Protein 3QSJ (pdb70)

Structure (mmCIF, N/CA/C/O backbone):
data_3QSJ
#
_entry.id   3QSJ
#
_cell.length_a   74.844
_cell.length_b   82.152
_cell.length_c   36.614
_cell.angle_alpha   90.00
_cell.angle_beta   90.00
_cell.angle_gamma   90.00
#
_symmetry.space_group_name_H-M   'P 21 21 2'
#
loop_
_entity.id
_entity.type
_entity.pdbx_description
1 polymer 'NUDIX hydrolase'
2 non-polymer 'CALCIUM ION'
3 non-polymer GLYCEROL
4 water water
#
loop_
_atom_site.group_PDB
_atom_site.id
_atom_site.type_symbol
_atom_site.label_atom_id
_atom_site.label_alt_id
_atom_site.label_comp_id
_atom_site.label_asym_id
_atom_site.label_entity_id
_atom_site.label_seq_id
_atom_site.pdbx_PDB_ins_code
_atom_site.Cartn_x
_atom_site.Cartn_y
_atom_site.Cartn_z
_atom_site.occupancy
_atom_site.B_iso_or_equiv
_atom_site.auth_seq_id
_atom_site.auth_comp_id
_atom_site.auth_asym_id
_atom_site.auth_atom_id
_atom_site.pdbx_PDB_model_num
ATOM 1 N N . ALA A 1 3 ? 42.513 14.797 0.926 1.00 53.08 0 ALA A N 1
ATOM 2 C CA . ALA A 1 3 ? 42.453 13.672 -0.003 1.00 52.42 0 ALA A CA 1
ATOM 3 C C . ALA A 1 3 ? 43.810 12.988 -0.191 1.00 51.57 0 ALA A C 1
ATOM 4 O O . ALA A 1 3 ? 43.815 11.759 -0.280 1.00 51.37 0 ALA A O 1
ATOM 14 N N . THR A 1 5 ? 46.708 12.972 1.923 1.00 34.00 2 THR A N 1
ATOM 15 C CA . THR A 1 5 ? 47.204 13.278 3.253 1.00 30.94 2 THR A CA 1
ATOM 16 C C . THR A 1 5 ? 48.759 13.126 3.412 1.00 32.04 2 THR A C 1
ATOM 17 O O . THR A 1 5 ? 49.296 12.069 3.132 1.00 30.19 2 THR A O 1
ATOM 21 N N . ASP A 1 6 ? 49.425 14.158 3.939 1.00 29.00 3 ASP A N 1
ATOM 22 C CA . ASP A 1 6 ? 50.863 14.104 4.287 1.00 30.10 3 ASP A CA 1
ATOM 23 C C . ASP A 1 6 ? 51.057 12.991 5.324 1.00 27.99 3 ASP A C 1
ATOM 24 O O . ASP A 1 6 ? 50.235 12.877 6.236 1.00 28.89 3 ASP A O 1
ATOM 29 N N . ILE A 1 7 ? 52.130 12.189 5.224 1.00 21.02 4 ILE A N 1
ATOM 30 C CA . ILE A 1 7 ? 52.445 11.200 6.271 1.00 19.60 4 ILE A CA 1
ATOM 31 C C . ILE A 1 7 ? 53.666 11.802 6.959 1.00 24.39 4 ILE A C 1
ATOM 32 O O . ILE A 1 7 ? 54.787 11.785 6.403 1.00 24.67 4 ILE A O 1
ATOM 37 N N . ARG A 1 8 ? 53.425 12.437 8.092 1.00 16.64 5 ARG A N 1
ATOM 38 C CA . ARG A 1 8 ? 54.464 13.247 8.724 1.00 18.63 5 ARG A CA 1
ATOM 39 C C . ARG A 1 8 ? 55.461 12.427 9.540 1.00 20.43 5 ARG A C 1
ATOM 40 O O . ARG A 1 8 ? 55.054 11.722 10.449 1.00 19.06 5 ARG A O 1
ATOM 48 N N . LYS A 1 9 ? 56.764 12.481 9.192 1.00 18.24 6 LYS A N 1
ATOM 49 C CA . LYS A 1 9 ? 57.783 11.801 10.009 1.00 16.68 6 LYS A CA 1
ATOM 50 C C . LYS A 1 9 ? 57.827 12.423 11.430 1.00 19.48 6 LYS A C 1
ATOM 51 O O . LYS A 1 9 ? 57.847 13.665 11.586 1.00 19.01 6 LYS A O 1
ATOM 57 N N . ALA A 1 10 ? 57.832 11.564 12.451 1.00 16.38 7 ALA A N 1
ATOM 58 C CA . ALA A 1 10 ? 57.848 11.976 13.863 1.00 16.04 7 ALA A CA 1
ATOM 59 C C . ALA A 1 10 ? 58.585 10.952 14.686 1.00 18.30 7 ALA A C 1
ATOM 60 O O . ALA A 1 10 ? 58.919 9.851 14.191 1.00 15.91 7 ALA A O 1
ATOM 62 N N . ALA A 1 11 ? 58.820 11.306 15.960 1.00 16.74 8 ALA A N 1
ATOM 63 C CA . ALA A 1 11 ? 59.459 10.363 16.889 1.00 14.97 8 ALA A CA 1
ATOM 64 C C . ALA A 1 11 ? 59.025 10.667 18.257 1.00 15.26 8 ALA A C 1
ATOM 65 O O . ALA A 1 11 ? 58.648 11.811 18.599 1.00 17.30 8 ALA A O 1
ATOM 67 N N . THR A 1 12 ? 59.046 9.621 19.063 1.00 13.95 9 THR A N 1
ATOM 68 C CA . THR A 1 12 ? 58.582 9.656 20.437 1.00 13.68 9 THR A CA 1
ATOM 69 C C . THR A 1 12 ? 59.599 8.982 21.341 1.00 16.64 9 THR A C 1
ATOM 70 O O . THR A 1 12 ? 60.137 7.933 20.983 1.00 16.32 9 THR A O 1
ATOM 74 N N . LEU A 1 13 ? 59.742 9.518 22.562 1.00 14.70 10 LEU A N 1
ATOM 75 C CA . LEU A 1 13 ? 60.690 8.970 23.538 1.00 13.31 10 LEU A CA 1
ATOM 76 C C . LEU A 1 13 ? 59.945 8.422 24.719 1.00 16.11 10 LEU A C 1
ATOM 77 O O . LEU A 1 13 ? 59.161 9.119 25.376 1.00 15.56 10 LEU A O 1
ATOM 82 N N . VAL A 1 14 ? 60.256 7.152 25.053 1.00 12.94 11 VAL A N 1
ATOM 83 C CA . VAL A 1 14 ? 59.618 6.444 26.152 1.00 12.97 11 VAL A CA 1
ATOM 84 C C . VAL A 1 14 ? 60.709 6.405 27.206 1.00 16.30 11 VAL A C 1
ATOM 85 O O . VAL A 1 14 ? 61.681 5.627 27.071 1.00 15.31 11 VAL A O 1
ATOM 89 N N . VAL A 1 15 ? 60.568 7.254 28.225 1.00 15.37 12 VAL A N 1
ATOM 90 C CA . VAL A 1 15 ? 61.599 7.376 29.283 1.00 15.81 12 VAL A CA 1
ATOM 91 C C . VAL A 1 15 ? 61.100 6.588 30.477 1.00 17.60 12 VAL A C 1
ATOM 92 O O . VAL A 1 15 ? 60.041 6.900 31.044 1.00 16.49 12 VAL A O 1
ATOM 96 N N . ILE A 1 16 ? 61.867 5.596 30.884 1.00 15.03 13 ILE A N 1
ATOM 97 C CA . ILE A 1 16 ? 61.458 4.720 31.992 1.00 13.62 13 ILE A CA 1
ATOM 98 C C . ILE A 1 16 ? 62.403 4.621 33.163 1.00 18.43 13 ILE A C 1
ATOM 99 O O . ILE A 1 16 ? 63.557 5.020 33.078 1.00 17.39 13 ILE A O 1
ATOM 104 N N . ARG A 1 17 ? 61.890 4.107 34.285 1.00 15.49 14 ARG A N 1
ATOM 105 C CA . ARG A 1 17 ? 62.767 3.856 35.426 1.00 16.20 14 ARG A CA 1
ATOM 106 C C . ARG A 1 17 ? 62.169 2.650 36.201 1.00 22.01 14 ARG A C 1
ATOM 107 O O . ARG A 1 17 ? 61.005 2.310 36.026 1.00 19.99 14 ARG A O 1
ATOM 115 N N . ASP A 1 18 ? 62.968 2.024 37.042 1.00 19.10 15 ASP A N 1
ATOM 116 C CA . ASP A 1 18 ? 62.450 0.987 37.929 1.00 18.60 15 ASP A CA 1
ATOM 117 C C . ASP A 1 18 ? 61.753 1.726 39.062 1.00 21.91 15 ASP A C 1
ATOM 118 O O . ASP A 1 18 ? 62.366 2.611 39.673 1.00 21.15 15 ASP A O 1
ATOM 123 N N . GLY A 1 19 ? 60.472 1.417 39.288 1.00 19.74 16 GLY A N 1
ATOM 124 C CA . GLY A 1 19 ? 59.639 2.134 40.243 1.00 19.33 16 GLY A CA 1
ATOM 125 C C . GLY A 1 19 ? 59.225 1.342 41.461 1.00 23.24 16 GLY A C 1
ATOM 126 O O . GLY A 1 19 ? 59.792 0.276 41.763 1.00 23.95 16 GLY A O 1
ATOM 127 N N . ALA A 1 20 ? 58.233 1.892 42.170 1.00 19.59 17 ALA A N 1
ATOM 128 C CA . ALA A 1 20 ? 57.653 1.256 43.345 1.00 20.98 17 ALA A CA 1
ATOM 129 C C . ALA A 1 20 ? 57.034 -0.103 42.998 1.00 24.98 17 ALA A C 1
ATOM 130 O O . ALA A 1 20 ? 56.519 -0.290 41.877 1.00 25.39 17 ALA A O 1
ATOM 132 N N . ASN A 1 21 ? 57.103 -1.038 43.938 1.00 25.69 18 ASN A N 1
ATOM 133 C CA . ASN A 1 21 ? 56.508 -2.382 43.800 1.00 29.35 18 ASN A CA 1
ATOM 134 C C . ASN A 1 21 ? 57.131 -3.174 42.662 1.00 36.80 18 ASN A C 1
ATOM 135 O O . ASN A 1 21 ? 56.459 -4.022 42.062 1.00 38.85 18 ASN A O 1
ATOM 140 N N . LYS A 1 22 ? 58.415 -2.864 42.326 1.00 32.55 19 LYS A N 1
ATOM 141 C CA . LYS A 1 22 ? 59.141 -3.531 41.233 1.00 33.72 19 LYS A CA 1
ATOM 142 C C . LYS A 1 22 ? 58.390 -3.441 39.888 1.00 35.35 19 LYS A C 1
ATOM 143 O O . LYS A 1 22 ? 58.405 -4.391 39.102 1.00 36.91 19 LYS A O 1
ATOM 149 N N . ASP A 1 23 ? 57.663 -2.334 39.675 1.00 27.11 20 ASP A N 1
ATOM 150 C CA . ASP A 1 23 ? 56.989 -2.063 38.417 1.00 25.55 20 ASP A CA 1
ATOM 151 C C . ASP A 1 23 ? 57.752 -0.961 37.679 1.00 26.30 20 ASP A C 1
ATOM 152 O O . ASP A 1 23 ? 58.214 -0.032 38.315 1.00 23.45 20 ASP A O 1
ATOM 157 N N . ILE A 1 24 ? 57.778 -1.019 36.334 1.00 20.81 21 ILE A N 1
ATOM 158 C CA . ILE A 1 24 ? 58.395 0.064 35.570 1.00 18.52 21 ILE A CA 1
ATOM 159 C C . ILE A 1 24 ? 57.478 1.286 35.625 1.00 20.43 21 ILE A C 1
ATOM 160 O O . ILE A 1 24 ? 56.260 1.165 35.445 1.00 20.96 21 ILE A O 1
ATOM 165 N N . GLU A 1 25 ? 58.082 2.469 35.765 1.00 19.46 22 GLU A N 1
ATOM 166 C CA . GLU A 1 25 ? 57.387 3.747 35.700 1.00 18.91 22 GLU A CA 1
ATOM 167 C C . GLU A 1 25 ? 57.864 4.441 34.453 1.00 20.78 22 GLU A C 1
ATOM 168 O O . GLU A 1 25 ? 58.984 4.198 34.024 1.00 16.98 22 GLU A O 1
ATOM 174 N N . VAL A 1 26 ? 57.051 5.362 33.912 1.00 17.07 23 VAL A N 1
ATOM 175 C CA . VAL A 1 26 ? 57.334 5.999 32.606 1.00 15.36 23 VAL A CA 1
ATOM 176 C C . VAL A 1 26 ? 56.864 7.447 32.643 1.00 19.25 23 VAL A C 1
ATOM 177 O O . VAL A 1 26 ? 55.903 7.733 33.366 1.00 20.26 23 VAL A O 1
ATOM 181 N N . LEU A 1 27 ? 57.493 8.348 31.853 1.00 16.91 24 LEU A N 1
ATOM 182 C CA . LEU A 1 27 ? 57.086 9.732 31.811 1.00 17.16 24 LEU A CA 1
ATOM 183 C C . LEU A 1 27 ? 55.985 9.860 30.766 1.00 18.94 24 LEU A C 1
ATOM 184 O O . LEU A 1 27 ? 56.158 9.503 29.573 1.00 18.01 24 LEU A O 1
ATOM 189 N N A VAL A 1 28 ? 54.874 10.385 31.190 0.55 16.54 25 VAL A N 1
ATOM 190 N N B VAL A 1 28 ? 54.805 10.308 31.232 0.45 16.11 25 VAL A N 1
ATOM 191 C CA A VAL A 1 28 ? 53.803 10.620 30.232 0.55 15.07 25 VAL A CA 1
ATOM 192 C CA B VAL A 1 28 ? 53.604 10.492 30.392 0.45 14.82 25 VAL A CA 1
ATOM 193 C C A VAL A 1 28 ? 53.410 12.054 30.350 0.55 18.86 25 VAL A C 1
ATOM 194 C C B VAL A 1 28 ? 53.133 11.946 30.475 0.45 19.33 25 VAL A C 1
ATOM 195 O O A VAL A 1 28 ? 53.678 12.700 31.377 0.55 18.22 25 VAL A O 1
ATOM 196 O O B VAL A 1 28 ? 53.024 12.475 31.592 0.45 17.36 25 VAL A O 1
ATOM 203 N N . VAL A 1 29 ? 52.740 12.552 29.315 1.00 17.72 26 VAL A N 1
ATOM 204 C CA . VAL A 1 29 ? 52.213 13.924 29.308 1.00 18.48 26 VAL A CA 1
ATOM 205 C C . VAL A 1 29 ? 50.755 13.908 28.849 1.00 21.12 26 VAL A C 1
ATOM 206 O O . VAL A 1 29 ? 50.329 12.955 28.195 1.00 20.93 26 VAL A O 1
ATOM 210 N N . ARG A 1 30 ? 49.980 14.956 29.182 1.00 17.83 27 ARG A N 1
ATOM 211 C CA . ARG A 1 30 ? 48.620 15.021 28.645 1.00 18.67 27 ARG A CA 1
ATOM 212 C C . ARG A 1 30 ? 48.439 16.334 27.902 1.00 22.90 27 ARG A C 1
ATOM 213 O O . ARG A 1 30 ? 48.754 17.384 28.439 1.00 22.45 27 ARG A O 1
ATOM 221 N N . ARG A 1 31 ? 47.950 16.265 26.671 1.00 21.74 28 ARG A N 1
ATOM 222 C CA . ARG A 1 31 ? 47.610 17.458 25.852 1.00 21.21 28 ARG A CA 1
ATOM 223 C C . ARG A 1 31 ? 46.483 18.238 26.490 1.00 23.77 28 ARG A C 1
ATOM 224 O O . ARG A 1 31 ? 45.478 17.661 26.907 1.00 22.91 28 ARG A O 1
ATOM 232 N N . ALA A 1 32 ? 46.652 19.556 26.609 1.00 20.14 29 ALA A N 1
ATOM 233 C CA . ALA A 1 32 ? 45.623 20.423 27.202 1.00 20.41 29 ALA A CA 1
ATOM 234 C C . ALA A 1 32 ? 44.288 20.349 26.397 1.00 24.84 29 ALA A C 1
ATOM 235 O O . ALA A 1 32 ? 44.299 20.134 25.183 1.00 23.27 29 ALA A O 1
ATOM 237 N N . LYS A 1 33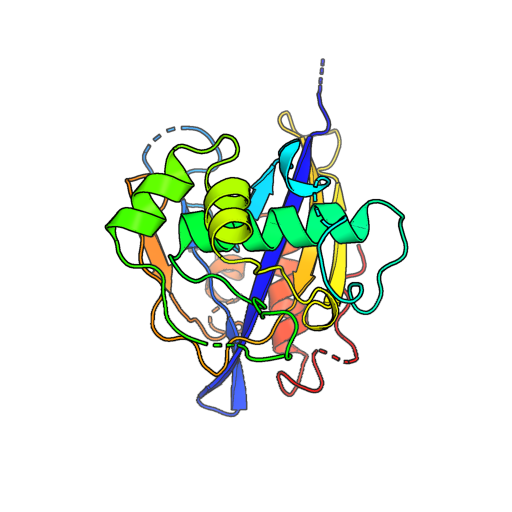 ? 43.157 20.595 27.085 1.00 26.63 30 LYS A N 1
ATOM 238 C CA . LYS A 1 33 ? 41.817 20.584 26.500 1.00 26.45 30 LYS A CA 1
ATOM 239 C C . LYS A 1 33 ? 41.709 21.722 25.462 1.00 31.43 30 LYS A C 1
ATOM 240 O O . LYS A 1 33 ? 40.861 21.671 24.584 1.00 32.29 30 LYS A O 1
ATOM 246 N N . THR A 1 34 ? 42.617 22.714 25.551 1.00 28.36 31 THR A N 1
ATOM 247 C CA . THR A 1 34 ? 42.691 23.865 24.650 1.00 28.33 31 THR A CA 1
ATOM 248 C C . THR A 1 34 ? 43.390 23.608 23.321 1.00 30.22 31 THR A C 1
ATOM 249 O O . THR A 1 34 ? 43.292 24.452 22.429 1.00 32.23 31 THR A O 1
ATOM 269 N N . ARG A 1 36 ? 43.989 22.046 19.624 1.00 21.88 33 ARG A N 1
ATOM 270 C CA . ARG A 1 36 ? 43.048 21.734 18.516 1.00 20.59 33 ARG A CA 1
ATOM 271 C C . ARG A 1 36 ? 43.150 20.276 18.095 1.00 24.12 33 ARG A C 1
ATOM 272 O O . ARG A 1 36 ? 42.153 19.683 17.659 1.00 23.53 33 ARG A O 1
ATOM 280 N N . PHE A 1 37 ? 44.336 19.689 18.233 1.00 22.05 34 PHE A N 1
ATOM 281 C CA . PHE A 1 37 ? 44.546 18.310 17.827 1.00 20.98 34 PHE A CA 1
ATOM 282 C C . PHE A 1 37 ? 44.682 17.382 19.033 1.00 23.23 34 PHE A C 1
ATOM 283 O O . PHE A 1 37 ? 45.549 17.588 19.888 1.00 22.69 34 PHE A O 1
ATOM 291 N N . LEU A 1 38 ? 43.822 16.346 19.080 1.00 21.41 35 LEU A N 1
ATOM 292 C CA . LEU A 1 38 ? 43.853 15.367 20.163 1.00 20.82 35 LEU A CA 1
ATOM 293 C C . LEU A 1 38 ? 43.893 16.002 21.561 1.00 22.53 35 LEU A C 1
ATOM 294 O O . LEU A 1 38 ? 44.691 15.557 22.380 1.00 21.93 35 LEU A O 1
ATOM 299 N N . PRO A 1 39 ? 42.984 16.954 21.884 1.00 20.37 36 PRO A N 1
ATOM 300 C CA . PRO A 1 39 ? 42.959 17.481 23.275 1.00 19.02 36 PRO A CA 1
ATOM 301 C C . PRO A 1 39 ? 42.644 16.363 24.238 1.00 23.14 36 PRO A C 1
ATOM 302 O O . PRO A 1 39 ? 41.832 15.463 23.902 1.00 22.07 36 PRO A O 1
ATOM 306 N N . GLY A 1 40 ? 43.323 16.388 25.389 1.00 21.84 37 GLY A N 1
ATOM 307 C CA . GLY A 1 40 ? 43.105 15.458 26.498 1.00 22.37 37 GLY A CA 1
ATOM 308 C C . GLY A 1 40 ? 43.787 14.121 26.322 1.00 23.77 37 GLY A C 1
ATOM 309 O O . GLY A 1 40 ? 43.696 13.280 27.208 1.00 22.76 37 GLY A O 1
ATOM 310 N N . PHE A 1 41 ? 44.391 13.886 25.184 1.00 19.68 38 PHE A N 1
ATOM 311 C CA . PHE A 1 41 ? 45.074 12.589 24.963 1.00 20.14 38 PHE A CA 1
ATOM 312 C C . PHE A 1 41 ? 46.345 12.469 25.831 1.00 21.82 38 PHE A C 1
ATOM 313 O O . PHE A 1 41 ? 47.074 13.475 26.007 1.00 19.66 38 PHE A O 1
ATOM 321 N N A VAL A 1 42 ? 46.623 11.247 26.357 0.46 20.27 39 VAL A N 1
ATOM 322 N N B VAL A 1 42 ? 46.599 11.275 26.354 0.54 17.06 39 VAL A N 1
ATOM 323 C CA A VAL A 1 42 ? 47.839 10.922 27.132 0.46 21.00 39 VAL A CA 1
ATOM 324 C CA B VAL A 1 42 ? 47.839 11.020 27.077 0.54 16.24 39 VAL A CA 1
ATOM 325 C C A VAL A 1 42 ? 48.854 10.232 26.199 0.46 24.16 39 VAL A C 1
ATOM 326 C C B VAL A 1 42 ? 48.797 10.440 26.040 0.54 21.14 39 VAL A C 1
ATOM 327 O O A VAL A 1 42 ? 48.516 9.285 25.484 0.46 24.62 39 VAL A O 1
ATOM 328 O O B VAL A 1 42 ? 48.360 9.785 25.080 0.54 21.58 39 VAL A O 1
ATOM 335 N N . ALA A 1 43 ? 50.097 10.721 26.198 1.00 20.32 40 ALA A N 1
ATOM 336 C CA . ALA A 1 43 ? 51.119 10.235 25.301 1.00 19.90 40 ALA A CA 1
ATOM 337 C C . ALA A 1 43 ? 52.500 10.355 25.943 1.00 19.05 40 ALA A C 1
ATOM 338 O O . ALA A 1 43 ? 52.669 10.772 27.088 1.00 19.18 40 ALA A O 1
ATOM 340 N N . PHE A 1 44 ? 53.485 9.993 25.164 1.00 17.13 41 PHE A N 1
ATOM 341 C CA . PHE A 1 44 ? 54.847 10.189 25.606 1.00 16.11 41 PHE A CA 1
ATOM 342 C C . PHE A 1 44 ? 55.348 11.449 24.878 1.00 16.04 41 PHE A C 1
ATOM 343 O O . PHE A 1 44 ? 54.800 11.830 23.841 1.00 18.00 41 PHE A O 1
ATOM 351 N N . PRO A 1 45 ? 56.422 12.079 25.363 1.00 14.69 42 PRO A N 1
ATOM 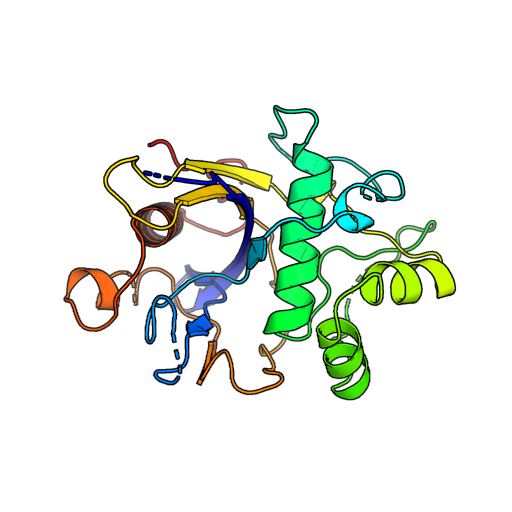352 C CA . PRO A 1 45 ? 56.962 13.253 24.661 1.00 16.54 42 PRO A CA 1
ATOM 353 C C . PRO A 1 45 ? 57.390 12.896 23.252 1.00 17.96 42 PRO A C 1
ATOM 354 O O . PRO A 1 45 ? 57.881 11.782 23.015 1.00 16.86 42 PRO A O 1
ATOM 358 N N . GLY A 1 46 ? 57.163 13.797 22.313 1.00 14.97 43 GLY A N 1
ATOM 359 C CA . GLY A 1 46 ? 57.524 13.501 20.923 1.00 15.62 43 GLY A CA 1
ATOM 360 C C . GLY A 1 46 ? 57.027 14.543 19.961 1.00 20.06 43 GLY A C 1
ATOM 361 O O . GLY A 1 46 ? 56.442 15.553 20.368 1.00 20.32 43 GLY A O 1
ATOM 362 N N . GLY A 1 47 ? 57.252 14.327 18.687 1.00 15.58 44 GLY A N 1
ATOM 363 C CA . GLY A 1 47 ? 56.747 15.288 17.720 1.00 16.18 44 GLY A CA 1
ATOM 364 C C . GLY A 1 47 ? 57.416 15.118 16.385 1.00 17.81 44 GLY A C 1
ATOM 365 O O . GLY A 1 47 ? 58.189 14.181 16.164 1.00 16.65 44 GLY A O 1
ATOM 366 N N . ALA A 1 48 ? 57.122 16.047 15.510 1.00 19.33 45 ALA A N 1
ATOM 367 C CA . ALA A 1 48 ? 57.539 16.006 14.111 1.00 18.45 45 ALA A CA 1
ATOM 368 C C . ALA A 1 48 ? 59.005 16.253 14.010 1.00 19.40 45 ALA A C 1
ATOM 369 O O . ALA A 1 48 ? 59.580 17.098 14.732 1.00 19.88 45 ALA A O 1
ATOM 371 N N . ALA A 1 49 ? 59.631 15.548 13.036 1.00 17.40 46 ALA A N 1
ATOM 372 C CA . ALA A 1 49 ? 61.032 15.759 12.715 1.00 17.95 46 ALA A CA 1
ATOM 373 C C . ALA A 1 49 ? 61.276 17.204 12.254 1.00 24.61 46 ALA A C 1
ATOM 374 O O . ALA A 1 49 ? 60.421 17.800 11.590 1.00 24.90 46 ALA A O 1
ATOM 376 N N . ASP A 1 50 ? 62.445 17.760 12.604 1.00 22.26 47 ASP A N 1
ATOM 377 C CA . ASP A 1 50 ? 62.885 19.119 12.191 1.00 23.50 47 ASP A CA 1
ATOM 378 C C . ASP A 1 50 ? 64.215 18.955 11.417 1.00 26.56 47 ASP A C 1
ATOM 379 O O . ASP A 1 50 ? 64.972 18.030 11.743 1.00 21.84 47 ASP A O 1
ATOM 384 N N . PRO A 1 51 ? 64.560 19.862 10.471 1.00 27.26 48 PRO A N 1
ATOM 385 C CA . PRO A 1 51 ? 65.833 19.704 9.717 1.00 27.63 48 PRO A CA 1
ATOM 386 C C . PRO A 1 51 ? 67.068 19.648 10.596 1.00 28.50 48 PRO A C 1
ATOM 387 O O . PRO A 1 51 ? 67.989 18.912 10.257 1.00 29.50 48 PRO A O 1
ATOM 391 N N . SER A 1 52 ? 67.110 20.417 11.728 1.00 24.26 49 SER A N 1
ATOM 392 C CA . SER A 1 52 ? 68.330 20.395 12.567 1.00 23.93 49 SER A CA 1
ATOM 393 C C . SER A 1 52 ? 68.536 19.032 13.238 1.00 23.19 49 SER A C 1
ATOM 394 O O . SER A 1 52 ? 69.606 18.813 13.786 1.00 20.87 49 SER A O 1
ATOM 397 N N . ASP A 1 53 ? 67.499 18.136 13.245 1.00 20.14 50 ASP A N 1
ATOM 398 C CA . ASP A 1 53 ? 67.642 16.832 13.910 1.00 17.54 50 ASP A CA 1
ATOM 399 C C . ASP A 1 53 ? 68.713 15.972 13.218 1.00 17.69 50 ASP A C 1
ATOM 400 O O . ASP A 1 53 ? 69.596 15.446 13.909 1.00 17.04 50 ASP A O 1
ATOM 405 N N . ALA A 1 54 ? 68.661 15.862 11.863 1.00 18.61 51 ALA A N 1
ATOM 406 C CA . ALA A 1 54 ? 69.677 15.091 11.151 1.00 18.94 51 ALA A CA 1
ATOM 407 C C . ALA A 1 54 ? 71.047 15.772 11.274 1.00 22.32 51 ALA A C 1
ATOM 408 O O . ALA A 1 54 ? 72.048 15.073 11.385 1.00 21.63 51 ALA A O 1
ATOM 410 N N . GLU A 1 55 ? 71.077 17.109 11.400 1.00 18.79 52 GLU A N 1
ATOM 411 C CA . GLU A 1 55 ? 72.381 17.820 11.533 1.00 20.79 52 GLU A CA 1
ATOM 412 C C . GLU A 1 55 ? 73.043 17.442 12.881 1.00 22.36 52 GLU A C 1
ATOM 413 O O . GLU A 1 55 ? 74.230 17.073 12.936 1.00 22.43 52 GLU A O 1
ATOM 427 N N . ALA A 1 57 ? 72.342 14.743 14.536 1.00 17.58 54 ALA A N 1
ATOM 428 C CA . ALA A 1 57 ? 72.654 13.318 14.539 1.00 16.79 54 ALA A CA 1
ATOM 429 C C . ALA A 1 57 ? 74.070 13.048 13.982 1.00 20.55 54 ALA A C 1
ATOM 430 O O . ALA A 1 57 ? 74.712 12.079 14.400 1.00 20.20 54 ALA A O 1
ATOM 432 N N . LYS A 1 58 ? 74.527 13.868 12.996 1.00 16.27 55 LYS A N 1
ATOM 433 C CA . LYS A 1 58 ? 75.851 13.698 12.374 1.00 20.61 55 LYS A CA 1
ATOM 434 C C . LYS A 1 58 ? 76.993 14.101 13.378 1.00 22.30 55 LYS A C 1
ATOM 435 O O . LYS A 1 58 ? 78.129 13.655 13.202 1.00 24.56 55 LYS A O 1
ATOM 441 N N . ARG A 1 59 ? 76.659 14.821 14.471 1.00 19.04 56 ARG A N 1
ATOM 442 C CA . ARG A 1 59 ? 77.636 15.179 15.524 1.00 19.56 56 ARG A CA 1
ATOM 443 C C . ARG A 1 59 ? 77.504 14.257 16.740 1.00 20.19 56 ARG A C 1
ATOM 444 O O . ARG A 1 59 ? 78.278 14.401 17.711 1.00 20.98 56 ARG A O 1
ATOM 452 N N . ALA A 1 60 ? 76.534 13.320 16.705 1.00 18.03 57 ALA A N 1
ATOM 453 C CA . ALA A 1 60 ? 76.224 12.474 17.861 1.00 16.39 57 ALA A CA 1
ATOM 454 C C . ALA A 1 60 ? 77.299 11.404 18.107 1.00 21.52 57 ALA A C 1
ATOM 455 O O . ALA A 1 60 ? 78.070 11.086 17.195 1.00 20.93 57 ALA A O 1
ATOM 457 N N . PHE A 1 61 ? 77.290 10.827 19.321 1.00 14.50 58 PHE A N 1
ATOM 458 C CA . PHE A 1 61 ? 78.144 9.685 19.621 1.00 13.61 58 PHE A CA 1
ATOM 459 C C . PHE A 1 61 ? 77.305 8.460 19.462 1.00 18.25 58 PHE A C 1
ATOM 460 O O . PHE A 1 61 ? 76.116 8.422 19.827 1.00 19.19 58 PHE A O 1
ATOM 468 N N . GLY A 1 62 ? 77.925 7.410 18.950 1.00 16.60 59 GLY A N 1
ATOM 469 C CA . GLY A 1 62 ? 77.189 6.146 18.900 1.00 16.10 59 GLY A CA 1
ATOM 470 C C . GLY A 1 62 ? 76.013 6.123 17.928 1.00 19.20 59 GLY A C 1
ATOM 471 O O . GLY A 1 62 ? 75.934 6.902 16.943 1.00 18.26 59 GLY A O 1
ATOM 472 N N . ARG A 1 63 ? 75.144 5.130 18.153 1.00 15.33 60 ARG A N 1
ATOM 473 C CA . ARG A 1 63 ? 73.986 4.804 17.301 1.00 16.38 60 ARG A CA 1
ATOM 474 C C . ARG A 1 63 ? 72.949 4.126 18.183 1.00 18.95 60 ARG A C 1
ATOM 475 O O . ARG A 1 63 ? 73.307 3.356 19.078 1.00 15.92 60 ARG A O 1
ATOM 483 N N . PRO A 1 64 ? 71.653 4.303 17.889 1.00 14.53 61 PRO A N 1
ATOM 484 C CA . PRO A 1 64 ? 70.625 3.653 18.704 1.00 13.46 61 PRO A CA 1
ATOM 485 C C . PRO A 1 64 ? 70.742 2.131 18.700 1.00 16.63 61 PRO A C 1
ATOM 486 O O . PRO A 1 64 ? 71.118 1.521 17.692 1.00 16.95 61 PRO A O 1
ATOM 490 N N . VAL A 1 65 ? 70.412 1.514 19.839 1.00 14.18 62 VAL A N 1
ATOM 491 C CA . VAL A 1 65 ? 70.385 0.041 19.960 1.00 14.80 62 VAL A CA 1
ATOM 492 C C . VAL A 1 65 ? 69.186 -0.398 19.102 1.00 18.20 62 VAL A C 1
ATOM 493 O O . VAL A 1 65 ? 68.115 0.226 19.174 1.00 17.56 62 VAL A O 1
ATOM 497 N N . CYS A 1 66 ? 69.370 -1.457 18.253 1.00 16.31 63 CYS A N 1
ATOM 498 C CA . CYS A 1 66 ? 68.329 -1.927 17.345 1.00 17.95 63 CYS A CA 1
ATOM 499 C C . CYS A 1 66 ? 67.917 -0.912 16.252 1.00 19.08 63 CYS A C 1
ATOM 500 O O . CYS A 1 66 ? 66.845 -1.072 15.654 1.00 19.42 63 CYS A O 1
ATOM 503 N N . ALA A 1 67 ? 68.828 0.045 15.904 1.00 18.25 64 ALA A N 1
ATOM 504 C CA . ALA A 1 67 ? 68.673 0.886 14.710 1.00 18.25 64 ALA A CA 1
ATOM 505 C C . ALA A 1 67 ? 68.659 -0.066 13.518 1.00 21.25 64 ALA A C 1
ATOM 506 O O . ALA A 1 67 ? 69.412 -1.030 13.521 1.00 20.47 64 ALA A O 1
ATOM 508 N N . GLU A 1 68 ? 67.771 0.167 12.535 1.00 19.85 65 GLU A N 1
ATOM 509 C CA . GLU A 1 68 ? 67.678 -0.688 11.344 1.00 21.71 65 GLU A CA 1
ATOM 510 C C . GLU A 1 68 ? 67.701 0.224 10.107 1.00 26.01 65 GLU A C 1
ATOM 511 O O . GLU A 1 68 ? 67.896 -0.280 9.021 1.00 29.20 65 GLU A O 1
ATOM 517 N N . ASP A 1 69 ? 67.445 1.528 10.248 1.00 18.94 66 ASP A N 1
ATOM 518 C CA . ASP A 1 69 ? 67.363 2.385 9.066 1.00 17.26 66 ASP A CA 1
ATOM 519 C C . ASP A 1 69 ? 68.257 3.613 9.148 1.00 22.37 66 ASP A C 1
ATOM 520 O O . ASP A 1 69 ? 68.620 4.050 10.245 1.00 20.69 66 ASP A O 1
ATOM 525 N N . ASP A 1 70 ? 68.617 4.184 7.972 1.00 19.59 67 ASP A N 1
ATOM 526 C CA . ASP A 1 70 ? 69.544 5.316 7.975 1.00 20.05 67 ASP A CA 1
ATOM 527 C C . ASP A 1 70 ? 69.044 6.534 8.673 1.00 20.89 67 ASP A C 1
ATOM 528 O O . ASP A 1 70 ? 69.859 7.354 9.134 1.00 19.78 67 ASP A O 1
ATOM 533 N N . ASP A 1 71 ? 67.696 6.654 8.795 1.00 17.83 68 ASP A N 1
ATOM 534 C CA . ASP A 1 71 ? 67.107 7.798 9.492 1.00 15.56 68 ASP A CA 1
ATOM 535 C C . ASP A 1 71 ? 66.893 7.590 11.011 1.00 17.27 68 ASP A C 1
ATOM 536 O O . ASP A 1 71 ? 66.479 8.510 11.689 1.00 17.00 68 ASP A O 1
ATOM 541 N N . ASP A 1 72 ? 67.251 6.421 11.556 1.00 14.97 69 ASP A N 1
ATOM 542 C CA . ASP A 1 72 ? 67.096 6.174 13.003 1.00 13.49 69 ASP A CA 1
ATOM 543 C C . ASP A 1 72 ? 67.891 7.157 13.852 1.00 17.09 69 ASP A C 1
ATOM 544 O O . ASP A 1 72 ? 67.340 7.687 14.814 1.00 16.30 69 ASP A O 1
ATOM 549 N N . PRO A 1 73 ? 69.156 7.507 13.502 1.00 15.10 70 PRO A N 1
ATOM 550 C CA . PRO A 1 73 ? 69.890 8.489 14.349 1.00 15.40 70 PRO A CA 1
ATOM 551 C C . PRO A 1 73 ? 69.185 9.830 14.339 1.00 15.98 70 PRO A C 1
ATOM 552 O O . PRO A 1 73 ? 69.019 10.395 15.406 1.00 18.14 70 PRO A O 1
ATOM 556 N N . ALA A 1 74 ? 68.767 10.340 13.173 1.00 15.22 71 ALA A N 1
ATOM 557 C CA . ALA A 1 74 ? 68.066 11.643 13.152 1.00 15.03 71 ALA A CA 1
ATOM 558 C C . ALA A 1 74 ? 66.778 11.570 13.955 1.00 15.35 71 ALA A C 1
ATOM 559 O O . ALA A 1 74 ? 66.480 12.504 14.687 1.00 15.75 71 ALA A O 1
ATOM 561 N N . LEU A 1 75 ? 65.984 10.498 13.797 1.00 14.85 72 LEU A N 1
ATOM 562 C CA . LEU A 1 75 ? 64.700 10.394 14.541 1.00 14.67 72 LEU A CA 1
ATOM 563 C C . LEU A 1 75 ? 64.916 10.240 16.063 1.00 16.32 72 LEU A C 1
ATOM 564 O O . LEU A 1 75 ? 64.109 10.749 16.848 1.00 16.62 72 LEU A O 1
ATOM 569 N N . ALA A 1 76 ? 66.041 9.617 16.477 1.00 14.61 73 ALA A N 1
ATOM 570 C CA . ALA A 1 76 ? 66.406 9.515 17.912 1.00 15.06 73 ALA A CA 1
ATOM 571 C C . ALA A 1 76 ? 66.601 10.923 18.440 1.00 17.16 73 ALA A C 1
ATOM 572 O O . ALA A 1 76 ? 66.078 11.266 19.503 1.00 17.40 73 ALA A O 1
ATOM 574 N N . VAL A 1 77 ? 67.267 11.750 17.658 1.00 15.52 74 VAL A N 1
ATOM 575 C CA . VAL A 1 77 ? 67.449 13.162 17.985 1.00 14.97 74 VAL A CA 1
ATOM 576 C C . VAL A 1 77 ? 66.108 13.890 18.070 1.00 16.44 74 VAL A C 1
ATOM 577 O O . VAL A 1 77 ? 65.875 14.638 19.039 1.00 15.71 74 VAL A O 1
ATOM 581 N N . THR A 1 78 ? 65.209 13.651 17.101 1.00 15.65 75 THR A N 1
ATOM 582 C CA . THR A 1 78 ? 63.870 14.276 17.119 1.00 15.35 75 THR A CA 1
ATOM 583 C C . THR A 1 78 ? 63.247 13.963 18.469 1.00 15.65 75 THR A C 1
ATOM 584 O O . THR A 1 78 ? 62.740 14.835 19.128 1.00 16.46 75 THR A O 1
ATOM 588 N N . ALA A 1 79 ? 63.287 12.703 18.872 1.00 15.15 76 ALA A N 1
ATOM 589 C CA . ALA A 1 79 ? 62.680 12.280 20.139 1.00 16.30 76 ALA A CA 1
ATOM 590 C C . ALA A 1 79 ? 63.295 12.979 21.360 1.00 18.89 76 ALA A C 1
ATOM 591 O O . ALA A 1 79 ? 62.561 13.464 22.234 1.00 17.75 76 ALA A O 1
ATOM 593 N N . LEU A 1 80 ? 64.620 13.070 21.381 1.00 16.02 77 LEU A N 1
ATOM 594 C CA . LEU A 1 80 ? 65.365 13.704 22.491 1.00 15.19 77 LEU A CA 1
ATOM 595 C C . LEU A 1 80 ? 65.057 15.200 22.514 1.00 17.86 77 LEU A C 1
ATOM 596 O O . LEU A 1 80 ? 64.867 15.777 23.597 1.00 15.46 77 LEU A O 1
ATOM 601 N N . ARG A 1 81 ? 65.025 15.826 21.362 1.00 14.34 78 ARG A N 1
ATOM 602 C CA . ARG A 1 81 ? 64.749 17.268 21.316 1.00 14.64 78 ARG A CA 1
ATOM 603 C C . ARG A 1 81 ? 63.332 17.597 21.841 1.00 18.78 78 ARG A C 1
ATOM 604 O O . ARG A 1 81 ? 63.165 18.561 22.582 1.00 18.66 78 ARG A O 1
ATOM 612 N N . GLU A 1 82 ? 62.331 16.849 21.363 1.00 15.11 79 GLU A N 1
ATOM 613 C CA . GLU A 1 82 ? 60.910 17.049 21.697 1.00 16.13 79 GLU A CA 1
ATOM 614 C C . GLU A 1 82 ? 60.725 16.822 23.200 1.00 18.07 79 GLU A C 1
ATOM 615 O O . GLU A 1 82 ? 60.003 17.578 23.866 1.00 16.99 79 GLU A O 1
ATOM 621 N N . THR A 1 83 ? 61.473 15.846 23.764 1.00 16.25 80 THR A N 1
ATOM 622 C CA . THR A 1 83 ? 61.419 15.575 25.189 1.00 15.49 80 THR A CA 1
ATOM 623 C C . THR A 1 83 ? 61.959 16.793 25.984 1.00 16.50 80 THR A C 1
ATOM 624 O O . THR A 1 83 ? 61.372 17.178 27.000 1.00 17.32 80 THR A O 1
ATOM 628 N N . ALA A 1 84 ? 63.072 17.398 25.517 1.00 16.91 81 ALA A N 1
ATOM 629 C CA . ALA A 1 84 ? 63.664 18.539 26.234 1.00 16.47 81 ALA A CA 1
ATOM 630 C C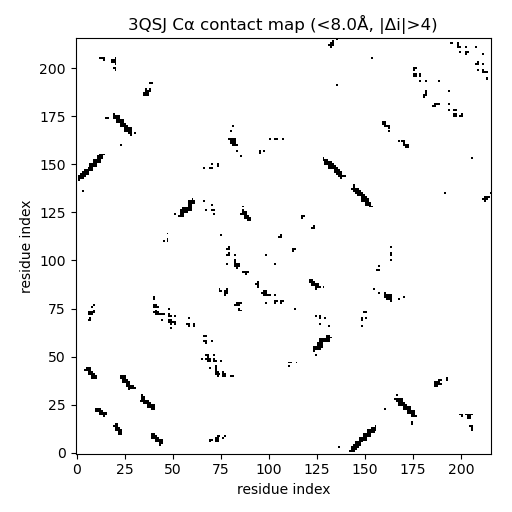 . ALA A 1 84 ? 62.656 19.675 26.210 1.00 18.71 81 ALA A C 1
ATOM 631 O O . ALA A 1 84 ? 62.445 20.363 27.223 1.00 18.45 81 ALA A O 1
ATOM 633 N N . GLU A 1 85 ? 62.007 19.865 25.061 1.00 16.02 82 GLU A N 1
ATOM 634 C CA . GLU A 1 85 ? 61.029 20.955 24.949 1.00 16.87 82 GLU A CA 1
ATOM 635 C C . GLU A 1 85 ? 59.866 20.748 25.894 1.00 19.75 82 GLU A C 1
ATOM 636 O O . GLU A 1 85 ? 59.389 21.701 26.475 1.00 20.57 82 GLU A O 1
ATOM 642 N N . GLU A 1 86 ? 59.381 19.500 26.002 1.00 17.12 83 GLU A N 1
ATOM 643 C CA . GLU A 1 86 ? 58.156 19.222 26.741 1.00 17.36 83 GLU A CA 1
ATOM 644 C C . GLU A 1 86 ? 58.339 19.121 28.239 1.00 20.32 83 GLU A C 1
ATOM 645 O O . GLU A 1 86 ? 57.498 19.642 28.982 1.00 20.32 83 GLU A O 1
ATOM 651 N N . ILE A 1 87 ? 59.417 18.483 28.687 1.00 17.49 84 ILE A N 1
ATOM 652 C CA . ILE A 1 87 ? 59.601 18.250 30.131 1.00 18.79 84 ILE A CA 1
ATOM 653 C C . ILE A 1 87 ? 60.858 18.847 30.747 1.00 22.27 84 ILE A C 1
ATOM 654 O O . ILE A 1 87 ? 61.089 18.654 31.952 1.00 21.57 84 ILE A O 1
ATOM 659 N N . GLY A 1 88 ? 61.641 19.585 29.954 1.00 18.77 85 GLY A N 1
ATOM 660 C CA . GLY A 1 88 ? 62.767 20.355 30.507 1.00 20.47 85 GLY A CA 1
ATOM 661 C C . GLY A 1 88 ? 64.011 19.577 30.895 1.00 22.32 85 GLY A C 1
ATOM 662 O O . GLY A 1 88 ? 64.820 20.055 31.712 1.00 23.12 85 GLY A O 1
ATOM 663 N N . TRP A 1 89 ? 64.132 18.344 30.408 1.00 19.91 86 TRP A N 1
ATOM 664 C CA . TRP A 1 89 ? 65.352 17.559 30.675 1.00 19.75 86 TRP A CA 1
ATOM 665 C C . TRP A 1 89 ? 65.956 17.169 29.315 1.00 19.90 86 TRP A C 1
ATOM 666 O O . TRP A 1 89 ? 65.229 16.663 28.430 1.00 16.76 86 TRP A O 1
ATOM 677 N N . LEU A 1 90 ? 67.283 17.307 29.200 1.00 17.70 87 LEU A N 1
ATOM 678 C CA . LEU A 1 90 ? 68.014 16.820 28.025 1.00 19.79 87 LEU A CA 1
ATOM 679 C C . LEU A 1 90 ? 68.597 15.545 28.427 1.00 22.40 87 LEU A C 1
ATOM 680 O O . LEU A 1 90 ? 69.472 15.507 29.322 1.00 21.31 87 LEU A O 1
ATOM 685 N N A LEU A 1 91 ? 68.133 14.474 27.799 0.52 17.51 88 LEU A N 1
ATOM 686 N N B LEU A 1 91 ? 68.087 14.460 27.857 0.48 16.86 88 LEU A N 1
ATOM 687 C CA A LEU A 1 91 ? 68.601 13.124 28.070 0.52 16.38 88 LEU A CA 1
ATOM 688 C CA B LEU A 1 91 ? 68.606 13.136 28.158 0.48 15.57 88 LEU A CA 1
ATOM 689 C C A LEU A 1 91 ? 69.750 12.762 27.175 0.52 19.14 88 LEU A C 1
ATOM 690 C C B LEU A 1 91 ? 69.764 12.805 27.235 0.48 18.84 88 LEU A C 1
ATOM 691 O O A LEU A 1 91 ? 69.855 13.266 26.044 0.52 17.84 88 LEU A O 1
ATOM 692 O O B LEU A 1 91 ? 69.911 13.409 26.161 0.48 17.38 88 LEU A O 1
ATOM 701 N N . ALA A 1 92 ? 70.592 11.827 27.675 1.00 16.24 89 ALA A N 1
ATOM 702 C CA . ALA A 1 92 ? 71.691 11.231 26.864 1.00 15.44 89 ALA A CA 1
ATOM 703 C C . ALA A 1 92 ? 72.641 12.256 26.250 1.00 19.69 89 ALA A C 1
ATOM 704 O O . ALA A 1 92 ? 73.174 12.026 25.178 1.00 22.08 89 ALA A O 1
ATOM 706 N N . VAL A 1 93 ? 72.950 13.294 26.982 1.00 14.77 90 VAL A N 1
ATOM 707 C CA . VAL A 1 93 ? 73.931 14.298 26.506 1.00 13.15 90 VAL A CA 1
ATOM 708 C C . VAL A 1 93 ? 75.288 14.007 27.162 1.00 18.34 90 VAL A C 1
ATOM 709 O O . VAL A 1 93 ? 75.348 13.657 28.374 1.00 17.23 90 VAL A O 1
ATOM 713 N N . ARG A 1 94 ? 76.386 14.220 26.383 1.00 15.19 91 ARG A N 1
ATOM 714 C CA . ARG A 1 94 ? 77.733 14.076 26.951 1.00 16.56 91 ARG A CA 1
ATOM 715 C C . ARG A 1 94 ? 78.709 14.962 26.181 1.00 19.33 91 ARG A C 1
ATOM 716 O O . ARG A 1 94 ? 78.384 15.441 25.090 1.00 18.28 91 ARG A O 1
ATOM 724 N N . ASP A 1 95 ? 79.944 15.087 26.683 1.00 17.67 92 ASP A N 1
ATOM 725 C CA . ASP A 1 95 ? 80.965 15.826 25.921 1.00 17.85 92 ASP A CA 1
ATOM 726 C C . ASP A 1 95 ? 81.964 14.803 25.324 1.00 22.45 92 ASP A C 1
ATOM 727 O O . ASP A 1 95 ? 81.794 13.589 25.482 1.00 20.00 92 ASP A O 1
ATOM 732 N N . GLY A 1 96 ? 83.032 15.295 24.684 1.00 21.72 93 GLY A N 1
ATOM 733 C CA . GLY A 1 96 ? 84.016 14.429 24.050 1.00 21.81 93 GLY A CA 1
ATOM 734 C C . GLY A 1 96 ? 84.757 13.530 25.008 1.00 27.43 93 GLY A C 1
ATOM 735 O O . GLY A 1 96 ? 85.255 12.491 24.602 1.00 29.78 93 GLY A O 1
ATOM 736 N N . GLU A 1 97 ? 84.867 13.940 26.279 1.00 23.00 94 GLU A N 1
ATOM 737 C CA . GLU A 1 97 ? 85.542 13.126 27.297 1.00 22.25 94 GLU A CA 1
ATOM 738 C C . GLU A 1 97 ? 84.578 12.098 27.930 1.00 23.36 94 GLU A C 1
ATOM 739 O O . GLU A 1 97 ? 85.020 11.306 28.747 1.00 22.18 94 GLU A O 1
ATOM 745 N N . GLY A 1 98 ? 83.307 12.063 27.499 1.00 21.78 95 GLY A N 1
ATOM 746 C CA . GLY A 1 98 ? 82.371 11.071 28.022 1.00 20.26 95 GLY A CA 1
ATOM 747 C C . GLY A 1 98 ? 81.638 11.477 29.281 1.00 20.93 95 GLY A C 1
ATOM 748 O O . GLY A 1 98 ? 80.853 10.693 29.842 1.00 22.61 95 GLY A O 1
ATOM 749 N N . THR A 1 99 ? 81.847 12.720 29.718 1.00 20.47 96 THR A N 1
ATOM 750 C CA . THR A 1 99 ? 81.184 13.232 30.912 1.00 20.77 96 THR A CA 1
ATOM 751 C C . THR A 1 99 ? 79.725 13.447 30.562 1.00 24.78 96 THR A C 1
ATOM 752 O O . THR A 1 99 ? 79.448 14.192 29.629 1.00 22.32 96 THR A O 1
ATOM 756 N N . LYS A 1 100 ? 78.790 12.826 31.355 1.00 21.73 97 LYS A N 1
ATOM 757 C CA . LYS A 1 100 ? 77.325 12.927 31.130 1.00 19.86 97 LYS A CA 1
ATOM 758 C C . LYS A 1 100 ? 76.717 14.180 31.770 1.00 24.58 97 LYS A C 1
ATOM 759 O O . LYS A 1 100 ? 77.127 14.608 32.866 1.00 26.68 97 LYS A O 1
ATOM 773 N N . ASP A 1 102 ? 73.806 15.728 33.754 1.00 28.56 99 ASP A N 1
ATOM 774 C CA . ASP A 1 102 ? 72.789 15.128 34.644 1.00 31.06 99 ASP A CA 1
ATOM 775 C C . ASP A 1 102 ? 71.890 16.168 35.320 1.00 37.44 99 ASP A C 1
ATOM 776 O O . ASP A 1 102 ? 71.125 15.848 36.249 1.00 40.78 99 ASP A O 1
ATOM 781 N N . THR A 1 103 ? 71.965 17.392 34.829 1.00 29.36 100 THR A N 1
ATOM 782 C CA . THR A 1 103 ? 71.157 18.477 35.341 1.00 29.71 100 THR A CA 1
ATOM 783 C C . THR A 1 103 ? 69.959 18.753 34.426 1.00 30.95 100 THR A C 1
ATOM 784 O O . THR A 1 103 ? 70.003 18.512 33.216 1.00 29.81 100 THR A O 1
ATOM 788 N N . PRO A 1 104 ? 68.892 19.333 34.983 1.00 26.05 101 PRO A N 1
ATOM 789 C CA . PRO A 1 104 ? 67.783 19.752 34.124 1.00 25.81 101 PRO A CA 1
ATOM 790 C C . PRO A 1 104 ? 68.145 21.072 33.444 1.00 29.60 101 PRO A C 1
ATOM 791 O O . PRO A 1 104 ? 69.076 21.792 33.859 1.00 28.30 101 PRO A O 1
ATOM 795 N N . LEU A 1 105 ? 67.350 21.436 32.468 1.00 25.99 102 LEU A N 1
ATOM 796 C CA . LEU A 1 105 ? 67.476 22.757 31.857 1.00 26.72 102 LEU A CA 1
ATOM 797 C C . LEU A 1 105 ? 66.820 23.738 32.807 1.00 30.82 102 LEU A C 1
ATOM 798 O O . LEU A 1 105 ? 65.823 23.419 33.458 1.00 29.99 102 LEU A O 1
ATOM 803 N N . ALA A 1 106 ? 67.360 24.943 32.878 1.00 27.37 103 ALA A N 1
ATOM 804 C CA . ALA A 1 106 ? 66.751 25.993 33.668 1.00 27.91 103 ALA A CA 1
ATOM 805 C C . ALA A 1 106 ? 65.455 26.406 32.905 1.00 29.90 103 ALA A C 1
ATOM 806 O O . ALA A 1 106 ? 65.389 26.225 31.685 1.00 28.40 103 ALA A O 1
ATOM 808 N N . PRO A 1 107 ? 64.438 26.948 33.598 1.00 29.34 104 PRO A N 1
ATOM 809 C CA . PRO A 1 107 ? 63.219 27.408 32.900 1.00 28.99 104 PRO A CA 1
ATOM 810 C C . PRO A 1 107 ? 63.504 28.227 31.644 1.00 32.94 104 PRO A C 1
ATOM 811 O O . PRO A 1 107 ? 62.879 27.977 30.615 1.00 31.53 104 PRO A O 1
ATOM 815 N N . ASP A 1 108 ? 64.483 29.177 31.712 1.00 29.94 105 ASP A N 1
ATOM 816 C CA . ASP A 1 108 ? 64.822 30.058 30.571 1.00 30.46 105 ASP A CA 1
ATOM 817 C C . ASP A 1 108 ? 65.414 29.311 29.381 1.00 31.34 105 ASP A C 1
ATOM 818 O O . ASP A 1 108 ? 65.147 29.680 28.249 1.00 31.30 105 ASP A O 1
ATOM 823 N N . GLU A 1 109 ? 66.200 28.261 29.630 1.00 27.84 106 GLU A N 1
ATOM 824 C CA . GLU A 1 109 ? 66.801 27.473 28.538 1.00 25.20 106 GLU A CA 1
ATOM 825 C C . GLU A 1 109 ? 65.699 26.651 27.930 1.00 25.25 106 GLU A C 1
ATOM 826 O O . GLU A 1 109 ? 65.648 26.530 26.719 1.00 26.46 106 GLU A O 1
ATOM 832 N N . GLN A 1 110 ? 64.797 26.083 28.767 1.00 24.13 107 GLN A N 1
ATOM 833 C CA . GLN A 1 110 ? 63.648 25.322 28.204 1.00 22.69 107 GLN A CA 1
ATOM 834 C C . GLN A 1 110 ? 62.788 26.283 27.378 1.00 25.14 107 GLN A C 1
ATOM 835 O O . GLN A 1 110 ? 62.356 25.939 26.291 1.00 25.18 107 GLN A O 1
ATOM 841 N N . ALA A 1 111 ? 62.555 27.485 27.874 1.00 25.18 108 ALA A N 1
ATOM 842 C CA . ALA A 1 111 ? 61.750 28.464 27.111 1.00 24.65 108 ALA A CA 1
ATOM 843 C C . ALA A 1 111 ? 62.377 28.742 25.741 1.00 29.27 108 ALA A C 1
ATOM 844 O O . ALA A 1 111 ? 61.664 28.741 24.728 1.00 30.18 108 ALA A O 1
ATOM 846 N N . ASP A 1 112 ? 63.714 28.948 25.708 1.00 30.27 109 ASP A N 1
ATOM 847 C CA . ASP A 1 112 ? 64.502 29.185 24.489 1.00 31.40 109 ASP A CA 1
ATOM 848 C C . ASP A 1 112 ? 64.439 27.992 23.528 1.00 33.00 109 ASP A C 1
ATOM 849 O O . ASP A 1 112 ? 64.394 28.195 22.318 1.00 30.59 109 ASP A O 1
ATOM 854 N N . LEU A 1 113 ? 64.437 26.753 24.057 1.00 29.80 110 LEU A N 1
ATOM 855 C CA . LEU A 1 113 ? 64.334 25.564 23.189 1.00 28.05 110 LEU A CA 1
ATOM 856 C C . LEU A 1 113 ? 62.952 25.482 22.558 1.00 32.98 110 LEU A C 1
ATOM 857 O O . LEU A 1 113 ? 62.830 24.990 21.441 1.00 32.06 110 LEU A O 1
ATOM 862 N N . CYS A 1 114 ? 61.909 25.978 23.258 1.00 28.86 111 CYS A N 1
ATOM 863 C CA . CYS A 1 114 ? 60.539 25.946 22.726 1.00 29.41 111 CYS A CA 1
ATOM 864 C C . CYS A 1 114 ? 60.245 26.977 21.619 1.00 39.29 111 CYS A C 1
ATOM 865 O O . CYS A 1 114 ? 59.199 26.906 20.953 1.00 39.57 111 CYS A O 1
ATOM 868 N N . LYS A 1 115 ? 61.201 27.902 21.389 1.00 37.15 112 LYS A N 1
ATOM 869 C CA . LYS A 1 115 ? 61.124 28.865 20.292 1.00 38.31 112 LYS A CA 1
ATOM 870 C C . LYS A 1 115 ? 61.363 28.108 18.963 1.00 43.37 112 LYS A C 1
ATOM 871 O O . LYS A 1 115 ? 61.135 28.661 17.897 1.00 44.21 112 LYS A O 1
ATOM 877 N N . GLY A 1 116 ? 61.805 26.855 19.058 1.00 40.22 113 GLY A N 1
ATOM 878 C CA . GLY A 1 116 ? 62.043 25.998 17.908 1.00 40.38 113 GLY A CA 1
ATOM 879 C C . GLY A 1 116 ? 63.258 26.405 17.100 1.00 44.65 113 GLY A C 1
ATOM 880 O O . GLY A 1 116 ? 64.236 26.923 17.651 1.00 43.24 113 GLY A O 1
ATOM 881 N N . GLY A 1 117 ? 63.185 26.188 15.788 1.00 38.58 114 GLY A N 1
ATOM 882 C CA . GLY A 1 117 ? 64.304 26.472 14.914 1.00 36.31 114 GLY A CA 1
ATOM 883 C C . GLY A 1 117 ? 65.496 25.645 15.340 1.00 34.90 114 GLY A C 1
ATOM 884 O O . GLY A 1 117 ? 65.333 24.493 15.789 1.00 34.63 114 GLY A O 1
ATOM 885 N N A ASP A 1 118 ? 66.700 26.213 15.223 0.47 27.83 115 ASP A N 1
ATOM 886 N N B ASP A 1 118 ? 66.687 26.247 15.239 0.53 28.94 115 ASP A N 1
ATOM 887 C CA A ASP A 1 118 ? 67.924 25.482 15.596 0.47 24.83 115 ASP A CA 1
ATOM 888 C CA B ASP A 1 118 ? 67.955 25.586 15.588 0.53 26.69 115 ASP A CA 1
ATOM 889 C C A ASP A 1 118 ? 68.382 25.773 17.053 0.47 26.36 115 ASP A C 1
ATOM 890 C C B ASP A 1 118 ? 68.414 25.933 17.019 0.53 27.62 115 ASP A C 1
ATOM 891 O O A ASP A 1 118 ? 69.548 25.542 17.368 0.47 24.57 115 ASP A O 1
ATOM 892 O O B ASP A 1 118 ? 69.609 25.877 17.292 0.53 26.85 115 ASP A O 1
ATOM 901 N N . ALA A 1 119 ? 67.467 26.248 17.935 1.00 23.65 116 ALA A N 1
ATOM 902 C CA . ALA A 1 119 ? 67.786 26.588 19.333 1.00 23.30 116 ALA A CA 1
ATOM 903 C C . ALA A 1 119 ? 68.564 25.465 20.076 1.00 24.08 116 ALA A C 1
ATOM 904 O O . ALA A 1 119 ? 69.552 25.750 20.768 1.00 25.65 116 ALA A O 1
ATOM 906 N N . LEU A 1 120 ? 68.118 24.224 19.954 1.00 19.86 117 LEU A N 1
ATOM 907 C CA . LEU A 1 120 ? 68.829 23.132 20.633 1.00 19.41 117 LEU A CA 1
ATOM 908 C C . LEU A 1 120 ? 70.185 22.888 20.018 1.00 21.85 117 LEU A C 1
ATOM 909 O O . LEU A 1 120 ? 71.191 22.811 20.743 1.00 20.90 117 LEU A O 1
ATOM 914 N N . SER A 1 121 ? 70.250 22.813 18.672 1.00 17.94 118 SER A N 1
ATOM 915 C CA . SER A 1 121 ? 71.524 22.627 17.970 1.00 19.04 118 SER A CA 1
ATOM 916 C C . SER A 1 121 ? 72.557 23.698 18.376 1.00 23.85 118 SER A C 1
ATOM 917 O O . SER A 1 121 ? 73.716 23.363 18.681 1.00 20.92 118 SER A O 1
ATOM 920 N N . ALA A 1 122 ? 72.112 24.957 18.471 1.00 21.40 119 ALA A N 1
ATOM 921 C CA . ALA A 1 122 ? 72.917 26.103 18.891 1.00 22.35 119 ALA A CA 1
ATOM 922 C C . ALA A 1 122 ? 73.369 25.969 20.331 1.00 25.47 119 ALA A C 1
ATOM 923 O O . ALA A 1 122 ? 74.539 26.232 20.633 1.00 25.11 119 ALA A O 1
ATOM 925 N N . TRP A 1 123 ? 72.450 25.561 21.232 1.00 22.65 120 TRP A N 1
ATOM 926 C CA . TRP A 1 123 ? 72.801 25.432 22.652 1.00 22.28 120 TRP A CA 1
ATOM 927 C C . TRP A 1 123 ? 73.888 24.347 22.802 1.00 23.72 120 TRP A C 1
ATOM 928 O O . TRP A 1 123 ? 74.848 24.531 23.571 1.00 22.61 120 TRP A O 1
ATOM 939 N N . LEU A 1 124 ? 73.723 23.219 22.086 1.00 18.01 121 LEU A N 1
ATOM 940 C CA . LEU A 1 124 ? 74.701 22.131 22.182 1.00 16.88 121 LEU A CA 1
ATOM 941 C C . LEU A 1 124 ? 76.066 22.537 21.578 1.00 20.58 121 LEU A C 1
ATOM 942 O O . LEU A 1 124 ? 77.113 22.226 22.152 1.00 21.02 121 LEU A O 1
ATOM 947 N N . SER A 1 125 ? 76.038 23.197 20.391 1.00 17.08 122 SER A N 1
ATOM 948 C CA . SER A 1 125 ? 77.252 23.544 19.632 1.00 17.45 122 SER A CA 1
ATOM 949 C C . SER A 1 125 ? 78.080 24.649 20.281 1.00 25.34 122 SER A C 1
ATOM 950 O O . SER A 1 125 ? 79.301 24.690 20.096 1.00 27.30 122 SER A O 1
ATOM 953 N N . ALA A 1 126 ? 77.455 25.474 21.127 1.00 23.26 123 ALA A N 1
ATOM 954 C CA . ALA A 1 126 ? 78.199 26.491 21.898 1.00 25.35 123 ALA A CA 1
ATOM 955 C C . ALA A 1 126 ? 78.970 25.796 23.050 1.00 26.44 123 ALA A C 1
ATOM 956 O O . ALA A 1 126 ? 79.901 26.373 23.647 1.00 27.97 123 ALA A O 1
ATOM 958 N N . ARG A 1 127 ? 78.586 24.544 23.355 1.00 22.30 124 ARG A N 1
ATOM 959 C CA . ARG A 1 127 ? 79.153 23.798 24.485 1.00 21.14 124 ARG A CA 1
ATOM 960 C C . ARG A 1 127 ? 80.006 22.584 24.069 1.00 23.76 124 ARG A C 1
ATOM 961 O O . ARG A 1 127 ? 80.643 21.941 24.930 1.00 22.84 124 ARG A O 1
ATOM 969 N N . GLY A 1 128 ? 80.020 22.265 22.775 1.00 18.83 125 GLY A N 1
ATOM 970 C CA . GLY A 1 128 ? 80.754 21.095 22.315 1.00 19.40 125 GLY A CA 1
ATOM 971 C C . GLY A 1 128 ? 80.120 19.790 22.750 1.00 22.02 125 GLY A C 1
ATOM 972 O O . GLY A 1 128 ? 80.806 18.768 22.858 1.00 20.62 125 GLY A O 1
ATOM 973 N N . LEU A 1 129 ? 78.805 19.805 23.022 1.00 18.86 126 LEU A N 1
ATOM 974 C CA . LEU A 1 129 ? 78.069 18.620 23.485 1.00 17.77 126 LEU A CA 1
ATOM 975 C C . LEU A 1 129 ? 77.301 17.913 22.366 1.00 18.20 126 LEU A C 1
ATOM 976 O O . LEU A 1 129 ? 76.952 18.547 21.358 1.00 18.62 126 LEU A O 1
ATOM 981 N N . ALA A 1 130 ? 76.918 16.628 22.594 1.00 13.77 127 ALA A N 1
ATOM 982 C CA . ALA A 1 130 ? 76.060 15.968 21.624 1.00 16.42 127 ALA A CA 1
ATOM 983 C C . ALA A 1 130 ? 75.399 14.830 22.313 1.00 19.33 127 ALA A C 1
ATOM 984 O O . ALA A 1 130 ? 75.767 14.503 23.474 1.00 17.98 127 ALA A O 1
ATOM 986 N N . PHE A 1 131 ? 74.437 14.217 21.612 1.00 15.25 128 PHE A N 1
ATOM 987 C CA . PHE A 1 131 ? 73.695 13.092 22.205 1.00 13.42 128 PHE A CA 1
ATOM 988 C C . PHE A 1 131 ? 74.469 11.792 22.094 1.00 17.31 128 PHE A C 1
ATOM 989 O O . PHE A 1 131 ? 75.106 11.541 21.060 1.00 17.70 128 PHE A O 1
ATOM 997 N N . ASP A 1 132 ? 74.339 10.937 23.117 1.00 12.56 129 ASP A N 1
ATOM 998 C CA . ASP A 1 132 ? 74.921 9.584 23.041 1.00 12.90 129 ASP A CA 1
ATOM 999 C C . ASP A 1 132 ? 73.700 8.734 22.621 1.00 16.13 129 ASP A C 1
ATOM 1000 O O . ASP A 1 132 ? 72.866 8.320 23.465 1.00 15.29 129 ASP A O 1
ATOM 1005 N N . LEU A 1 133 ? 73.601 8.462 21.325 1.00 14.73 130 LEU A N 1
ATOM 1006 C CA . LEU A 1 133 ? 72.470 7.670 20.801 1.00 14.79 130 LEU A CA 1
ATOM 1007 C C . LEU A 1 133 ? 72.489 6.187 21.246 1.00 14.82 130 LEU A C 1
ATOM 1008 O O . LEU A 1 133 ? 71.447 5.529 21.206 1.00 15.66 130 LEU A O 1
ATOM 1013 N N . GLY A 1 134 ? 73.626 5.739 21.762 1.00 14.14 131 GLY A N 1
ATOM 1014 C CA . GLY A 1 134 ? 73.791 4.397 22.290 1.00 14.78 131 GLY A CA 1
ATOM 1015 C C . GLY A 1 134 ? 72.898 4.159 23.516 1.00 15.87 131 GLY A C 1
ATOM 1016 O O . GLY A 1 134 ? 72.675 3.008 23.928 1.00 16.88 131 GLY A O 1
ATOM 1017 N N . LEU A 1 135 ? 72.446 5.242 24.144 1.00 13.54 132 LEU A N 1
ATOM 1018 C CA . LEU A 1 135 ? 71.546 5.196 25.334 1.00 13.92 132 LEU A CA 1
ATOM 1019 C C . LEU A 1 135 ? 70.070 5.034 24.916 1.00 16.08 132 LEU A C 1
ATOM 1020 O O . LEU A 1 135 ? 69.227 4.847 25.786 1.00 17.62 132 LEU A O 1
ATOM 1025 N N . LEU A 1 136 ? 69.775 5.034 23.619 1.00 12.93 133 LEU A N 1
ATOM 1026 C CA . LEU A 1 136 ? 68.372 4.808 23.161 1.00 13.37 133 LEU A CA 1
ATOM 1027 C C . LEU A 1 136 ? 68.232 3.517 22.425 1.00 17.96 133 LEU A C 1
ATOM 1028 O O . LEU A 1 136 ? 69.187 3.118 21.728 1.00 17.39 133 LEU A O 1
ATOM 1033 N N . ARG A 1 137 ? 67.088 2.867 22.594 1.00 15.09 134 ARG A N 1
ATOM 1034 C CA . ARG A 1 137 ? 66.777 1.658 21.895 1.00 14.03 134 ARG A CA 1
ATOM 1035 C C . ARG A 1 137 ? 65.589 1.933 20.965 1.00 16.74 134 ARG A C 1
ATOM 1036 O O . ARG A 1 137 ? 64.541 2.406 21.419 1.00 15.01 134 ARG A O 1
ATOM 1044 N N . ARG A 1 138 ? 65.712 1.602 19.677 1.00 16.14 135 ARG A N 1
ATOM 1045 C CA . ARG A 1 138 ? 64.552 1.663 18.786 1.00 14.60 135 ARG A CA 1
ATOM 1046 C C . ARG A 1 138 ? 63.619 0.541 19.217 1.00 15.97 135 ARG A C 1
ATOM 1047 O O . ARG A 1 138 ? 64.037 -0.631 19.254 1.00 16.23 135 ARG A O 1
ATOM 1055 N N . ILE A 1 139 ? 62.331 0.894 19.538 1.00 13.32 136 ILE A N 1
ATOM 1056 C CA . ILE A 1 139 ? 61.376 -0.141 19.937 1.00 14.98 136 ILE A CA 1
ATOM 1057 C C . ILE A 1 139 ? 60.182 -0.281 19.003 1.00 19.39 136 ILE A C 1
ATOM 1058 O O . ILE A 1 139 ? 59.377 -1.193 19.164 1.00 18.68 136 ILE A O 1
ATOM 1063 N N . GLY A 1 140 ? 60.032 0.636 18.059 1.00 14.62 137 GLY A N 1
ATOM 1064 C CA . GLY A 1 140 ? 58.933 0.446 17.134 1.00 16.30 137 GLY A CA 1
ATOM 1065 C C . GLY A 1 140 ? 58.825 1.500 16.073 1.00 16.35 137 GLY A C 1
ATOM 1066 O O . GLY A 1 140 ? 59.482 2.543 16.154 1.00 16.26 137 GLY A O 1
ATOM 1067 N N . ARG A 1 141 ? 57.937 1.248 15.103 1.00 14.73 138 ARG A N 1
ATOM 1068 C CA . ARG A 1 141 ? 57.646 2.260 14.090 1.00 17.15 138 ARG A CA 1
ATOM 1069 C C . ARG A 1 141 ? 56.190 2.067 13.728 1.00 20.99 138 ARG A C 1
ATOM 1070 O O . ARG A 1 141 ? 55.756 0.924 13.502 1.00 18.22 138 ARG A O 1
ATOM 1078 N N . PHE A 1 142 ? 55.426 3.161 13.782 1.00 18.01 139 PHE A N 1
ATOM 1079 C CA . PHE A 1 142 ? 53.982 3.056 13.530 1.00 19.87 139 PHE A CA 1
ATOM 1080 C C . PHE A 1 142 ? 53.527 4.131 12.595 1.00 21.11 139 PHE A C 1
ATOM 1081 O O . PHE A 1 142 ? 53.757 5.324 12.830 1.00 19.96 139 PHE A O 1
ATOM 1089 N N . VAL A 1 143 ? 52.756 3.721 11.573 1.00 18.77 140 VAL A N 1
ATOM 1090 C CA . VAL A 1 14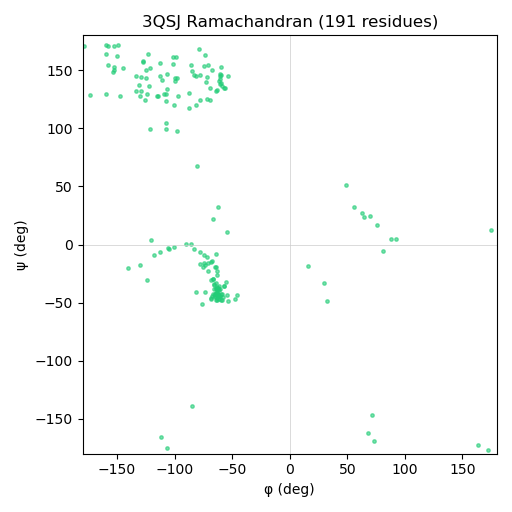3 ? 52.217 4.685 10.647 1.00 19.34 140 VAL A CA 1
ATOM 1091 C C . VAL A 1 143 ? 50.699 4.758 10.928 1.00 23.35 140 VAL A C 1
ATOM 1092 O O . VAL A 1 143 ? 49.986 3.722 10.941 1.00 22.05 140 VAL A O 1
ATOM 1096 N N . THR A 1 144 ? 50.186 5.989 11.092 1.00 19.26 141 THR A N 1
ATOM 1097 C CA . THR A 1 144 ? 48.762 6.133 11.327 1.00 19.07 141 THR A CA 1
ATOM 1098 C C . THR A 1 144 ? 48.032 5.476 10.145 1.00 24.59 141 THR A C 1
ATOM 1099 O O . THR A 1 144 ? 48.428 5.689 8.995 1.00 23.82 141 THR A O 1
ATOM 1103 N N . PRO A 1 145 ? 46.980 4.671 10.421 1.00 26.28 142 PRO A N 1
ATOM 1104 C CA . PRO A 1 145 ? 46.162 4.090 9.314 1.00 28.44 142 PRO A CA 1
ATOM 1105 C C . PRO A 1 145 ? 45.623 5.134 8.316 1.00 33.89 142 PRO A C 1
ATOM 1106 O O . PRO A 1 145 ? 45.303 6.279 8.726 1.00 32.48 142 PRO A O 1
ATOM 1110 N N . PRO A 1 146 ? 45.532 4.762 7.009 1.00 32.14 143 PRO A N 1
ATOM 1111 C CA . PRO A 1 146 ? 45.090 5.720 5.978 1.00 33.52 143 PRO A CA 1
ATOM 1112 C C . PRO A 1 146 ? 43.655 6.242 6.095 1.00 37.10 143 PRO A C 1
ATOM 1113 O O . PRO A 1 146 ? 43.307 7.189 5.391 1.00 37.92 143 PRO A O 1
ATOM 1117 N N . THR A 1 147 ? 42.863 5.661 7.028 1.00 33.09 144 THR A N 1
ATOM 1118 C CA . THR A 1 147 ? 41.484 6.000 7.361 1.00 35.71 144 THR A CA 1
ATOM 1119 C C . THR A 1 147 ? 41.433 7.262 8.238 1.00 39.95 144 THR A C 1
ATOM 1120 O O . THR A 1 147 ? 40.340 7.733 8.542 1.00 41.52 144 THR A O 1
ATOM 1124 N N . GLN A 1 148 ? 42.613 7.778 8.686 1.00 34.03 145 GLN A N 1
ATOM 1125 C CA . GLN A 1 148 ? 42.731 8.936 9.574 1.00 32.29 145 GLN A CA 1
ATOM 1126 C C . GLN A 1 148 ? 43.061 10.200 8.789 1.00 34.04 145 GLN A C 1
ATOM 1127 O O . GLN A 1 148 ? 43.857 10.160 7.857 1.00 33.61 145 GLN A O 1
ATOM 1133 N N . PRO A 1 149 ? 42.467 11.351 9.163 1.00 28.49 146 PRO A N 1
ATOM 1134 C CA . PRO A 1 149 ? 42.712 12.582 8.379 1.00 26.39 146 PRO A CA 1
ATOM 1135 C C . PRO A 1 149 ? 44.067 13.231 8.605 1.00 26.53 146 PRO A C 1
ATOM 1136 O O . PRO A 1 149 ? 44.409 14.170 7.890 1.00 27.29 146 PRO A O 1
ATOM 1140 N N . VAL A 1 150 ? 44.725 12.908 9.730 1.00 23.08 147 VAL A N 1
ATOM 1141 C CA . VAL A 1 150 ? 46.055 13.437 10.087 1.00 20.59 147 VAL A CA 1
ATOM 1142 C C . VAL A 1 150 ? 46.886 12.199 10.335 1.00 24.32 147 VAL A C 1
ATOM 1143 O O . VAL A 1 150 ? 46.455 11.318 11.093 1.00 22.20 147 VAL A O 1
ATOM 1147 N N . ARG A 1 151 ? 48.050 12.064 9.612 1.00 21.15 148 ARG A N 1
ATOM 1148 C CA . ARG A 1 151 ? 48.836 10.852 9.701 1.00 19.14 148 ARG A CA 1
ATOM 1149 C C . ARG A 1 151 ? 50.296 11.139 9.995 1.00 21.03 148 ARG A C 1
ATOM 1150 O O . ARG A 1 151 ? 50.829 12.159 9.533 1.00 20.33 148 ARG A O 1
ATOM 1158 N N . PHE A 1 152 ? 50.928 10.255 10.802 1.00 18.62 149 PHE A N 1
ATOM 1159 C CA . PHE A 1 152 ? 52.323 10.328 11.143 1.00 16.92 149 PHE A CA 1
ATOM 1160 C C . PHE A 1 152 ? 52.971 9.011 10.849 1.00 19.89 149 PHE A C 1
ATOM 1161 O O . PHE A 1 152 ? 52.327 7.953 10.954 1.00 19.05 149 PHE A O 1
ATOM 1169 N N . ASP A 1 153 ? 54.285 9.063 10.671 1.00 15.89 150 ASP A N 1
ATOM 1170 C CA . ASP A 1 153 ? 55.061 7.820 10.571 1.00 15.68 150 ASP A CA 1
ATOM 1171 C C . ASP A 1 153 ? 56.025 7.994 11.713 1.00 19.50 150 ASP A C 1
ATOM 1172 O O . ASP A 1 153 ? 56.976 8.789 11.611 1.00 18.56 150 ASP A O 1
ATOM 1177 N N . THR A 1 154 ? 55.718 7.359 12.856 1.00 16.30 151 THR A N 1
ATOM 1178 C CA . THR A 1 154 ? 56.406 7.674 14.115 1.00 13.82 151 THR A CA 1
ATOM 1179 C C . THR A 1 154 ? 57.373 6.605 14.565 1.00 18.73 151 THR A C 1
ATOM 1180 O O . THR A 1 154 ? 56.999 5.424 14.615 1.00 18.26 151 THR A O 1
ATOM 1184 N N . ARG A 1 155 ? 58.602 7.019 14.886 1.00 16.07 152 ARG A N 1
ATOM 1185 C CA . ARG A 1 155 ? 59.672 6.133 15.342 1.00 14.88 152 ARG A CA 1
ATOM 1186 C C . ARG A 1 155 ? 59.675 6.206 16.858 1.00 16.10 152 ARG A C 1
ATOM 1187 O O . ARG A 1 155 ? 59.754 7.292 17.400 1.00 17.70 152 ARG A O 1
ATOM 1195 N N . PHE A 1 156 ? 59.618 5.070 17.547 1.00 14.56 153 PHE A N 1
ATOM 1196 C CA . PHE A 1 156 ? 59.586 5.046 19.012 1.00 13.43 153 PHE A CA 1
ATOM 1197 C C . PHE A 1 156 ? 60.985 4.570 19.550 1.00 16.54 153 PHE A C 1
ATOM 1198 O O . PHE A 1 156 ? 61.534 3.561 19.122 1.00 16.66 153 PHE A O 1
ATOM 1206 N N . PHE A 1 157 ? 61.488 5.284 20.538 1.00 14.09 154 PHE A N 1
ATOM 1207 C CA . PHE A 1 157 ? 62.746 4.991 21.190 1.00 14.41 154 PHE A CA 1
ATOM 1208 C C . PHE A 1 157 ? 62.483 4.866 22.668 1.00 16.11 154 PHE A C 1
ATOM 1209 O O . PHE A 1 157 ? 61.616 5.582 23.249 1.00 16.12 154 PHE A O 1
ATOM 1217 N N . LEU A 1 158 ? 63.297 4.036 23.285 1.00 13.42 155 LEU A N 1
ATOM 1218 C CA . LEU A 1 158 ? 63.243 3.831 24.734 1.00 12.42 155 LEU A CA 1
ATOM 1219 C C . LEU A 1 158 ? 64.590 4.272 25.361 1.00 16.63 155 LEU A C 1
ATOM 1220 O O . LEU A 1 158 ? 65.640 4.013 24.770 1.00 15.11 155 LEU A O 1
ATOM 1225 N N A CYS A 1 159 ? 64.556 4.864 26.572 0.73 14.52 156 CYS A N 1
ATOM 1226 N N B CYS A 1 159 ? 64.534 4.959 26.534 0.27 14.65 156 CYS A N 1
ATOM 1227 C CA A CYS A 1 159 ? 65.772 5.159 27.338 0.73 13.37 156 CYS A CA 1
ATOM 1228 C CA B CYS A 1 159 ? 65.690 5.497 27.270 0.27 14.69 156 CYS A CA 1
ATOM 1229 C C A CYS A 1 159 ? 65.433 5.136 28.788 0.73 15.99 156 CYS A C 1
ATOM 1230 C C B CYS A 1 159 ? 65.439 5.408 28.788 0.27 16.98 156 CYS A C 1
ATOM 1231 O O A CYS A 1 159 ? 64.257 5.109 29.163 0.73 15.48 156 CYS A O 1
ATOM 1232 O O B CYS A 1 159 ? 64.311 5.649 29.207 0.27 16.12 156 CYS A O 1
ATOM 1237 N N . VAL A 1 160 ? 66.464 5.058 29.617 1.00 14.27 157 VAL A N 1
ATOM 1238 C CA . VAL A 1 160 ? 66.237 4.944 31.055 1.00 14.96 157 VAL A CA 1
ATOM 1239 C C . VAL A 1 160 ? 66.536 6.299 31.701 1.00 20.49 157 VAL A C 1
ATOM 1240 O O . VAL A 1 160 ? 67.554 6.934 31.375 1.00 20.05 157 VAL A O 1
ATOM 1244 N N . GLY A 1 161 ? 65.629 6.743 32.562 1.00 17.43 158 GLY A N 1
ATOM 1245 C CA . GLY A 1 161 ? 65.807 8.006 33.276 1.00 18.42 158 GLY A CA 1
ATOM 1246 C C . GLY A 1 161 ? 65.750 7.801 34.781 1.00 23.03 158 GLY A C 1
ATOM 1247 O O . GLY A 1 161 ? 64.999 8.494 35.462 1.00 21.83 158 GLY A O 1
ATOM 1248 N N A GLN A 1 162 ? 66.555 6.879 35.328 0.54 20.99 159 GLN A N 1
ATOM 1249 N N B GLN A 1 162 ? 66.533 6.831 35.299 0.46 21.18 159 GLN A N 1
ATOM 1250 C CA A GLN A 1 162 ? 66.537 6.591 36.773 0.54 21.71 159 GLN A CA 1
ATOM 1251 C CA B GLN A 1 162 ? 66.552 6.410 36.709 0.46 22.00 159 GLN A CA 1
ATOM 1252 C C A GLN A 1 162 ? 67.043 7.783 37.597 0.54 23.92 159 GLN A C 1
ATOM 1253 C C B GLN A 1 162 ? 66.903 7.514 37.720 0.46 26.33 159 GLN A C 1
ATOM 1254 O O A GLN A 1 162 ? 66.724 7.916 38.787 0.54 22.66 159 GLN A O 1
ATOM 1255 O O B GLN A 1 162 ? 66.512 7.432 38.894 0.46 25.90 159 GLN A O 1
ATOM 1266 N N A HIS A 1 163 ? 67.830 8.649 36.934 0.54 19.97 160 HIS A N 1
ATOM 1267 N N B HIS A 1 163 ? 67.659 8.533 37.271 0.46 23.82 160 HIS A N 1
ATOM 1268 C CA A HIS A 1 163 ? 68.527 9.821 37.490 0.54 20.65 160 HIS A CA 1
ATOM 1269 C CA B HIS A 1 163 ? 68.117 9.630 38.134 0.46 23.98 160 HIS A CA 1
ATOM 1270 C C A HIS A 1 163 ? 67.685 11.109 37.496 0.54 26.18 160 HIS A C 1
ATOM 1271 C C B HIS A 1 163 ? 67.545 11.002 37.717 0.46 27.69 160 HIS A C 1
ATOM 1272 O O A HIS A 1 163 ? 67.904 11.985 38.327 0.54 27.39 160 HIS A O 1
ATOM 1273 O O B HIS A 1 163 ? 68.054 12.045 38.124 0.46 28.76 160 HIS A O 1
ATOM 1286 N N A LEU A 1 164 ? 66.717 11.203 36.593 0.54 20.33 161 LEU A N 1
ATOM 1287 N N B LEU A 1 164 ? 66.487 10.997 36.909 0.46 21.24 161 LEU A N 1
ATOM 1288 C CA A LEU A 1 164 ? 65.863 12.372 36.417 0.54 19.45 161 LEU A CA 1
ATOM 1289 C CA B LEU A 1 164 ? 65.830 12.234 36.502 0.46 20.16 161 LEU A CA 1
ATOM 1290 C C A LEU A 1 164 ? 65.006 12.682 37.622 0.54 23.78 161 LEU A C 1
ATOM 1291 C C B LEU A 1 164 ? 64.934 12.664 37.642 0.46 24.08 161 LEU A C 1
ATOM 1292 O O A LEU A 1 164 ? 64.542 11.790 38.334 0.54 23.86 161 LEU A O 1
ATOM 1293 O O B LEU A 1 164 ? 64.360 11.822 38.337 0.46 24.06 161 LEU A O 1
ATOM 1302 N N . GLY A 1 165 ? 64.787 13.962 37.816 1.00 21.35 162 GLY A N 1
ATOM 1303 C CA . GLY A 1 165 ? 63.861 14.456 38.818 1.00 22.65 162 GLY A CA 1
ATOM 1304 C C . GLY A 1 165 ? 62.498 14.538 38.144 1.00 24.79 162 GLY A C 1
ATOM 1305 O O . GLY A 1 165 ? 62.146 13.738 37.256 1.00 24.01 162 GLY A O 1
ATOM 1306 N N . GLU A 1 166 ? 61.735 15.540 38.531 1.00 22.22 163 GLU A N 1
ATOM 1307 C CA . GLU A 1 166 ? 60.372 15.709 38.010 1.00 22.52 163 GLU A CA 1
ATOM 1308 C C . GLU A 1 166 ? 60.325 16.435 36.653 1.00 22.18 163 GLU A C 1
ATOM 1309 O O . GLU A 1 166 ? 61.110 17.366 36.424 1.00 20.73 163 GLU A O 1
ATOM 1315 N N . PRO A 1 167 ? 59.362 16.053 35.780 1.00 19.78 164 PRO A N 1
ATOM 1316 C CA . PRO A 1 167 ? 59.211 16.781 34.483 1.00 18.02 164 PRO A CA 1
ATOM 1317 C C . PRO A 1 167 ? 58.715 18.195 34.793 1.00 21.03 164 PRO A C 1
ATOM 1318 O O . PRO A 1 167 ? 58.078 18.438 35.837 1.00 22.37 164 PRO A O 1
ATOM 1322 N N . ARG A 1 168 ? 59.080 19.150 33.951 1.00 18.90 165 ARG A N 1
ATOM 1323 C CA . ARG A 1 168 ? 58.690 20.538 34.151 1.00 20.23 165 ARG A CA 1
ATOM 1324 C C . ARG A 1 168 ? 58.123 21.000 32.831 1.00 22.57 165 ARG A C 1
ATOM 1325 O O . ARG A 1 168 ? 58.804 20.919 31.800 1.00 21.98 165 ARG A O 1
ATOM 1333 N N . LEU A 1 169 ? 56.917 21.565 32.893 1.00 20.78 166 LEU A N 1
ATOM 1334 C CA . LEU A 1 169 ? 56.246 22.059 31.709 1.00 21.12 166 LEU A CA 1
ATOM 1335 C C . LEU A 1 169 ? 56.673 23.476 31.382 1.00 24.93 166 LEU A C 1
ATOM 1336 O O . LEU A 1 169 ? 57.007 24.250 32.280 1.00 26.21 166 LEU A O 1
ATOM 1341 N N . HIS A 1 170 ? 56.550 23.834 30.085 1.00 21.14 167 HIS A N 1
ATOM 1342 C CA . HIS A 1 170 ? 56.733 25.179 29.556 1.00 21.68 167 HIS A CA 1
ATOM 1343 C C . HIS A 1 170 ? 55.498 25.452 28.729 1.00 27.15 167 HIS A C 1
ATOM 1344 O O . HIS A 1 170 ? 55.132 24.619 27.887 1.00 26.39 167 HIS A O 1
ATOM 1351 N N . GLY A 1 171 ? 54.883 26.607 28.908 1.00 27.33 168 GLY A N 1
ATOM 1352 C CA . GLY A 1 171 ? 53.736 26.931 28.070 1.00 28.30 168 GLY A CA 1
ATOM 1353 C C . GLY A 1 171 ? 52.485 26.147 28.405 1.00 32.39 168 GLY A C 1
ATOM 1354 O O . GLY A 1 171 ? 52.458 25.403 29.392 1.00 32.14 168 GLY A O 1
ATOM 1355 N N . ALA A 1 172 ? 51.487 26.256 27.525 1.00 30.76 169 ALA A N 1
ATOM 1356 C CA . ALA A 1 172 ? 50.122 25.739 27.705 1.00 30.88 169 ALA A CA 1
ATOM 1357 C C . ALA A 1 172 ? 49.731 24.496 26.909 1.00 33.18 169 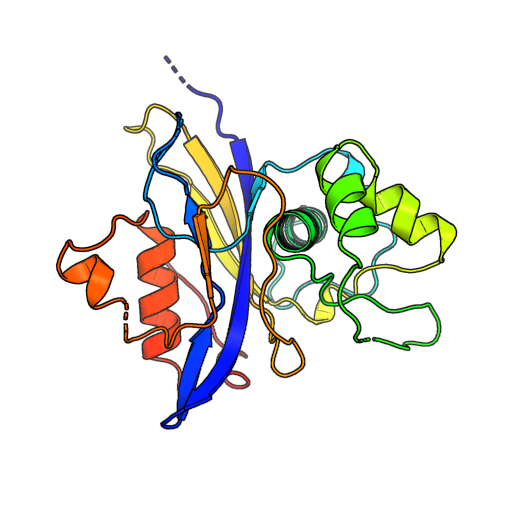ALA A C 1
ATOM 1358 O O . ALA A 1 172 ? 48.637 23.983 27.130 1.00 32.29 169 ALA A O 1
ATOM 1360 N N . GLU A 1 173 ? 50.617 23.973 26.038 1.00 28.65 170 GLU A N 1
ATOM 1361 C CA . GLU A 1 173 ? 50.280 22.814 25.216 1.00 27.48 170 GLU A CA 1
ATOM 1362 C C . GLU A 1 173 ? 49.940 21.557 25.975 1.00 28.21 170 GLU A C 1
ATOM 1363 O O . GLU A 1 173 ? 49.001 20.851 25.585 1.00 26.65 170 GLU A O 1
ATOM 1369 N N . LEU A 1 174 ? 50.672 21.309 27.095 1.00 21.44 171 LEU A N 1
ATOM 1370 C CA . LEU A 1 174 ? 50.428 20.122 27.932 1.00 21.23 171 LEU A CA 1
ATOM 1371 C C . LEU A 1 174 ? 49.848 20.602 29.252 1.00 24.99 171 LEU A C 1
ATOM 1372 O O . LEU A 1 174 ? 50.277 21.633 29.735 1.00 28.65 171 LEU A O 1
ATOM 1377 N N . ASP A 1 175 ? 48.893 19.902 29.825 1.00 19.71 172 ASP A N 1
ATOM 1378 C CA . ASP A 1 175 ? 48.422 20.375 31.122 1.00 21.39 172 ASP A CA 1
ATOM 1379 C C . ASP A 1 175 ? 48.933 19.521 32.270 1.00 24.69 172 ASP A C 1
ATOM 1380 O O . ASP A 1 175 ? 48.575 19.765 33.422 1.00 25.08 172 ASP A O 1
ATOM 1385 N N . ALA A 1 176 ? 49.645 18.444 31.940 1.00 20.30 173 ALA A N 1
ATOM 1386 C CA . ALA A 1 176 ? 50.169 17.570 32.992 1.00 21.64 173 ALA A CA 1
ATOM 1387 C C . ALA A 1 176 ? 51.337 16.774 32.463 1.00 22.13 173 ALA A C 1
ATOM 1388 O O . ALA A 1 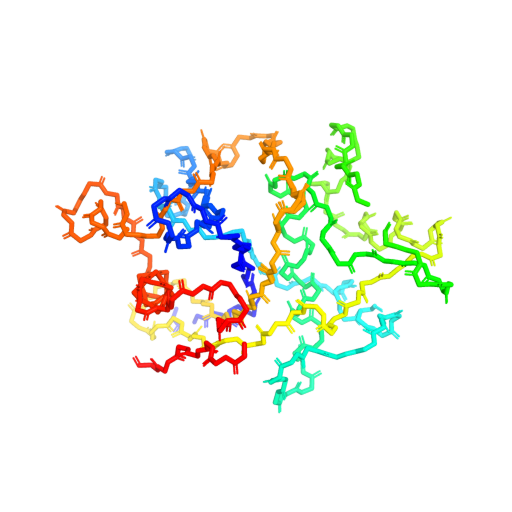176 ? 51.468 16.591 31.256 1.00 22.13 173 ALA A O 1
ATOM 1390 N N . ALA A 1 177 ? 52.213 16.367 33.378 1.00 20.90 174 ALA A N 1
ATOM 1391 C CA . ALA A 1 177 ? 53.376 15.539 33.046 1.00 21.11 174 ALA A CA 1
ATOM 1392 C C . ALA A 1 177 ? 53.796 14.901 34.327 1.00 25.57 174 ALA A C 1
ATOM 1393 O O . ALA A 1 177 ? 53.885 15.586 35.359 1.00 27.32 174 ALA A O 1
ATOM 1395 N N . LEU A 1 178 ? 53.980 13.570 34.307 1.00 22.18 175 LEU A N 1
ATOM 1396 C CA . LEU A 1 178 ? 54.344 12.869 35.513 1.00 23.49 175 LEU A CA 1
ATOM 1397 C C . LEU A 1 178 ? 54.979 11.517 35.273 1.00 23.05 175 LEU A C 1
ATOM 1398 O O . LEU A 1 178 ? 54.893 10.979 34.165 1.00 21.23 175 LEU A O 1
ATOM 1403 N N . TRP A 1 179 ? 55.623 11.003 36.332 1.00 20.92 176 TRP A N 1
ATOM 1404 C CA . TRP A 1 179 ? 56.154 9.643 36.321 1.00 21.03 176 TRP A CA 1
ATOM 1405 C C . TRP A 1 179 ? 55.005 8.740 36.786 1.00 23.86 176 TRP A C 1
ATOM 1406 O O . TRP A 1 179 ? 54.551 8.817 37.954 1.00 24.78 176 TRP A O 1
ATOM 1417 N N . THR A 1 180 ? 54.568 7.841 35.917 1.00 19.74 177 THR A N 1
ATOM 1418 C CA . THR A 1 180 ? 53.484 6.964 36.338 1.00 20.12 177 THR A CA 1
ATOM 1419 C C . THR A 1 180 ? 53.831 5.491 36.191 1.00 24.09 177 THR A C 1
ATOM 1420 O O . THR A 1 180 ? 54.484 5.123 35.213 1.00 21.50 177 THR A O 1
ATOM 1424 N N . PRO A 1 181 ? 53.405 4.607 37.105 1.00 25.88 178 PRO A N 1
ATOM 1425 C CA . PRO A 1 181 ? 53.585 3.171 36.832 1.00 25.90 178 PRO A CA 1
ATOM 1426 C C . PRO A 1 181 ? 52.829 2.886 35.512 1.00 30.35 178 PRO A C 1
ATOM 1427 O O . PRO A 1 181 ? 51.742 3.445 35.297 1.00 29.10 178 PRO A O 1
ATOM 1431 N N . ALA A 1 182 ? 53.424 2.108 34.603 1.00 26.98 179 ALA A N 1
ATOM 1432 C CA . ALA A 1 182 ? 52.805 1.799 33.281 1.00 27.35 179 ALA A CA 1
ATOM 1433 C C . ALA A 1 182 ? 51.462 1.052 33.439 1.00 32.31 179 ALA A C 1
ATOM 1434 O O . ALA A 1 182 ? 50.522 1.321 32.692 1.00 33.48 179 ALA A O 1
ATOM 1436 N N . ARG A 1 183 ? 51.349 0.168 34.461 1.00 28.45 180 ARG A N 1
ATOM 1437 C CA . ARG A 1 183 ? 50.101 -0.574 34.780 1.00 29.30 180 ARG A CA 1
ATOM 1438 C C . ARG A 1 183 ? 48.913 0.375 35.089 1.00 38.13 180 ARG A C 1
ATOM 1439 O O . ARG A 1 183 ? 47.790 0.159 34.580 1.00 39.71 180 ARG A O 1
ATOM 1447 N N . ASP A 1 184 ? 49.157 1.393 35.954 1.00 36.42 181 ASP A N 1
ATOM 1448 C CA . ASP A 1 184 ? 48.190 2.421 36.392 1.00 37.94 181 ASP A CA 1
ATOM 1449 C C . ASP A 1 184 ? 47.599 3.114 35.166 1.00 40.70 181 ASP A C 1
ATOM 1450 O O . ASP A 1 184 ? 46.384 3.172 35.001 1.00 41.83 181 ASP A O 1
ATOM 1463 N N . LEU A 1 186 ? 47.819 2.290 31.919 1.00 26.59 183 LEU A N 1
ATOM 1464 C CA . LEU A 1 186 ? 47.163 1.325 31.034 1.00 30.04 183 LEU A CA 1
ATOM 1465 C C . LEU A 1 186 ? 45.707 1.087 31.441 1.00 34.72 183 LEU A C 1
ATOM 1466 O O . LEU A 1 186 ? 44.821 1.152 30.594 1.00 35.44 183 LEU A O 1
ATOM 1471 N N . THR A 1 187 ? 45.459 0.830 32.746 1.00 34.09 184 THR A N 1
ATOM 1472 C CA . THR A 1 187 ? 44.136 0.552 33.284 1.00 35.79 184 THR A CA 1
ATOM 1473 C C . THR A 1 187 ? 43.228 1.752 33.047 1.00 40.73 184 THR A C 1
ATOM 1474 O O . THR A 1 187 ? 42.091 1.579 32.592 1.00 41.81 184 THR A O 1
ATOM 1478 N N . ARG A 1 188 ? 43.787 2.974 33.210 1.00 35.53 185 ARG A N 1
ATOM 1479 C CA . ARG A 1 188 ? 43.037 4.208 33.013 1.00 34.86 185 ARG A CA 1
ATOM 1480 C C . ARG A 1 188 ? 42.621 4.405 31.575 1.00 36.77 185 ARG A C 1
ATOM 1481 O O . ARG A 1 188 ? 41.542 4.929 31.341 1.00 39.11 185 ARG A O 1
ATOM 1489 N N . ILE A 1 189 ? 43.452 3.958 30.616 1.00 28.58 186 ILE A N 1
ATOM 1490 C CA . ILE A 1 189 ? 43.105 4.033 29.194 1.00 27.09 186 ILE A CA 1
ATOM 1491 C C . ILE A 1 189 ? 42.090 2.949 28.858 1.00 35.51 186 ILE A C 1
ATOM 1492 O O . ILE A 1 189 ? 41.095 3.255 28.224 1.00 34.27 186 ILE A O 1
ATOM 1497 N N . GLN A 1 190 ? 42.376 1.687 29.229 1.00 34.92 187 GLN A N 1
ATOM 1498 C CA . GLN A 1 190 ? 41.492 0.546 28.946 1.00 37.81 187 GLN A CA 1
ATOM 1499 C C . GLN A 1 190 ? 40.080 0.762 29.484 1.00 47.32 187 GLN A C 1
ATOM 1500 O O . GLN A 1 190 ? 39.112 0.304 28.871 1.00 49.64 187 GLN A O 1
ATOM 1506 N N . SER A 1 191 ? 39.967 1.483 30.613 1.00 45.61 188 SER A N 1
ATOM 1507 C CA . SER A 1 191 ? 38.698 1.783 31.268 1.00 47.57 188 SER A CA 1
ATOM 1508 C C . SER A 1 191 ? 37.925 2.913 30.588 1.00 48.86 188 SER A C 1
ATOM 1509 O O . SER A 1 191 ? 36.732 3.064 30.829 1.00 47.78 188 SER A O 1
ATOM 1512 N N . GLY A 1 192 ? 38.599 3.688 29.745 1.00 43.50 189 GLY A N 1
ATOM 1513 C CA . GLY A 1 192 ? 37.981 4.793 29.021 1.00 42.03 189 GLY A CA 1
ATOM 1514 C C . GLY A 1 192 ? 38.065 6.151 29.693 1.00 43.23 189 GLY A C 1
ATOM 1515 O O . GLY A 1 192 ? 37.517 7.124 29.168 1.00 42.19 189 GLY A O 1
ATOM 1516 N N . GLU A 1 193 ? 38.784 6.235 30.830 1.00 38.91 190 GLU A N 1
ATOM 1517 C CA . GLU A 1 193 ? 38.994 7.448 31.621 1.00 36.92 190 GLU A CA 1
ATOM 1518 C C . GLU A 1 193 ? 39.808 8.477 30.823 1.00 39.17 190 GLU A C 1
ATOM 1519 O O . GLU A 1 193 ? 39.487 9.670 30.859 1.00 38.27 190 GLU A O 1
ATOM 1525 N N . LEU A 1 194 ? 40.849 8.011 30.119 1.00 34.60 191 LEU A N 1
ATOM 1526 C CA . LEU A 1 194 ? 41.770 8.868 29.327 1.00 32.27 191 LEU A CA 1
ATOM 1527 C C . LEU A 1 194 ? 41.986 8.332 27.894 1.00 33.47 191 LEU A C 1
ATOM 1528 O O . LEU A 1 194 ? 42.186 7.129 27.715 1.00 33.79 191 LEU A O 1
ATOM 1533 N N . PRO A 1 195 ? 41.992 9.199 26.864 1.00 25.60 192 PRO A N 1
ATOM 1534 C CA . PRO A 1 195 ? 42.203 8.692 25.508 1.00 25.91 192 PRO A CA 1
ATOM 1535 C C . PRO A 1 195 ? 43.692 8.564 25.195 1.00 27.05 192 PRO A C 1
ATOM 1536 O O . PRO A 1 195 ? 44.516 9.341 25.697 1.00 25.57 192 PRO A O 1
ATOM 1540 N N . ALA A 1 196 ? 44.035 7.588 24.338 1.00 25.91 193 ALA A N 1
ATOM 1541 C CA . ALA A 1 196 ? 45.425 7.408 23.879 1.00 24.09 193 ALA A CA 1
ATOM 1542 C C . ALA A 1 196 ? 45.426 6.748 22.488 1.00 25.49 193 ALA A C 1
ATOM 1543 O O . ALA A 1 196 ? 44.517 5.983 22.195 1.00 25.74 193 ALA A O 1
ATOM 1545 N N . VAL A 1 197 ? 46.435 7.021 21.659 1.00 23.11 194 VAL A N 1
ATOM 1546 C CA . VAL A 1 197 ? 46.559 6.365 20.347 1.00 24.48 194 VAL A CA 1
ATOM 1547 C C . VAL A 1 197 ? 47.030 4.917 20.535 1.00 27.81 194 VAL A C 1
ATOM 1548 O O . VAL A 1 197 ? 47.629 4.612 21.559 1.00 27.67 194 VAL A O 1
ATOM 1552 N N . ARG A 1 198 ? 46.698 4.021 19.595 1.00 26.78 195 ARG A N 1
ATOM 1553 C CA . ARG A 1 198 ? 47.073 2.600 19.684 1.00 27.24 195 ARG A CA 1
ATOM 1554 C C . ARG A 1 198 ? 48.545 2.320 20.035 1.00 30.15 195 ARG A C 1
ATOM 1555 O O . ARG A 1 198 ? 48.787 1.535 20.955 1.00 28.47 195 ARG A O 1
ATOM 1563 N N . PRO A 1 199 ? 49.544 2.988 19.392 1.00 27.68 196 PRO A N 1
ATOM 1564 C CA . PRO A 1 199 ? 50.948 2.751 19.764 1.00 26.96 196 PRO A CA 1
ATOM 1565 C C . PRO A 1 199 ? 51.260 3.016 21.239 1.00 27.62 196 PRO A C 1
ATOM 1566 O O . PRO A 1 199 ? 52.032 2.261 21.864 1.00 24.63 196 PRO A O 1
ATOM 1570 N N . THR A 1 200 ? 50.604 4.048 21.822 1.00 23.38 197 THR A N 1
ATOM 1571 C CA . THR A 1 200 ? 50.784 4.364 23.257 1.00 20.49 197 THR A CA 1
ATOM 1572 C C . THR A 1 200 ? 50.383 3.194 24.138 1.00 23.51 197 THR A C 1
ATOM 1573 O O . THR A 1 200 ? 51.135 2.813 25.035 1.00 22.00 197 THR A O 1
ATOM 1577 N N . ILE A 1 201 ? 49.207 2.615 23.862 1.00 23.36 198 ILE A N 1
ATOM 1578 C CA . ILE A 1 201 ? 48.687 1.479 24.610 1.00 23.23 198 ILE A CA 1
ATOM 1579 C C . ILE A 1 201 ? 49.674 0.290 24.458 1.00 25.62 198 ILE A C 1
ATOM 1580 O O . ILE A 1 201 ? 50.014 -0.370 25.434 1.00 25.09 198 ILE A O 1
ATOM 1585 N N . ALA A 1 202 ? 50.110 0.031 23.228 1.00 24.75 199 ALA A N 1
ATOM 1586 C CA . ALA A 1 202 ? 50.971 -1.120 22.938 1.00 25.84 199 ALA A CA 1
ATOM 1587 C C . ALA A 1 202 ? 52.329 -0.960 23.664 1.00 23.49 199 ALA A C 1
ATOM 1588 O O . ALA A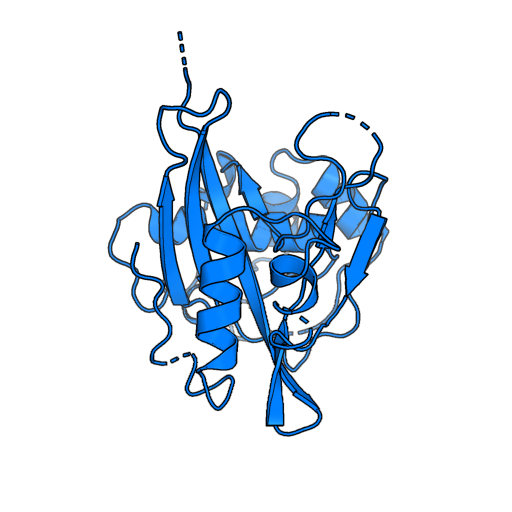 1 202 ? 52.838 -1.941 24.210 1.00 24.58 199 ALA A O 1
ATOM 1590 N N . VAL A 1 203 ? 52.836 0.282 23.827 1.00 18.43 200 VAL A N 1
ATOM 1591 C CA . VAL A 1 203 ? 54.071 0.474 24.614 1.00 19.55 200 VAL A CA 1
ATOM 1592 C C . VAL A 1 203 ? 53.807 0.180 26.085 1.00 23.03 200 VAL A C 1
ATOM 1593 O O . VAL A 1 203 ? 54.592 -0.519 26.718 1.00 23.00 200 VAL A O 1
ATOM 1597 N N . LEU A 1 204 ? 52.697 0.705 26.638 1.00 22.68 201 LEU A N 1
ATOM 1598 C CA . LEU A 1 204 ? 52.359 0.452 28.048 1.00 23.46 201 LEU A CA 1
ATOM 1599 C C . LEU A 1 204 ? 52.197 -1.023 28.363 1.00 26.67 201 LEU A C 1
ATOM 1600 O O . LEU A 1 204 ? 52.744 -1.493 29.359 1.00 27.26 201 LEU A O 1
ATOM 1605 N N . LYS A 1 205 ? 51.535 -1.781 27.480 1.00 25.01 202 LYS A N 1
ATOM 1606 C CA . LYS A 1 205 ? 51.382 -3.228 27.678 1.00 25.75 202 LYS A CA 1
ATOM 1607 C C . LYS A 1 205 ? 52.758 -3.916 27.655 1.00 26.45 202 LYS A C 1
ATOM 1608 O O . LYS A 1 205 ? 52.987 -4.841 28.458 1.00 25.99 202 LYS A O 1
ATOM 1614 N N . ALA A 1 206 ? 53.682 -3.454 26.757 1.00 24.14 203 ALA A N 1
ATOM 1615 C CA . ALA A 1 206 ? 55.040 -4.043 26.643 1.00 24.94 203 ALA A CA 1
ATOM 1616 C C . ALA A 1 206 ? 55.783 -3.794 27.933 1.00 26.21 203 ALA A C 1
ATOM 1617 O O . ALA A 1 206 ? 56.423 -4.689 28.452 1.00 25.04 203 ALA A O 1
ATOM 1619 N N . LEU A 1 207 ? 55.700 -2.571 28.465 1.00 23.42 204 LEU A N 1
ATOM 1620 C CA . LEU A 1 207 ? 56.339 -2.217 29.747 1.00 22.61 204 LEU A CA 1
ATOM 1621 C C . LEU A 1 207 ? 55.759 -3.027 30.935 1.00 27.69 204 LEU A C 1
ATOM 1622 O O . LEU A 1 207 ? 56.511 -3.491 31.802 1.00 27.52 204 LEU A O 1
ATOM 1627 N N . VAL A 1 208 ? 54.438 -3.252 30.948 1.00 25.63 205 VAL A N 1
ATOM 1628 C CA . VAL A 1 208 ? 53.818 -4.042 32.036 1.00 25.65 205 VAL A CA 1
ATOM 1629 C C . VAL A 1 208 ? 54.326 -5.491 32.042 1.00 32.04 205 VAL A C 1
ATOM 1630 O O . VAL A 1 208 ? 54.514 -6.064 33.129 1.00 32.54 20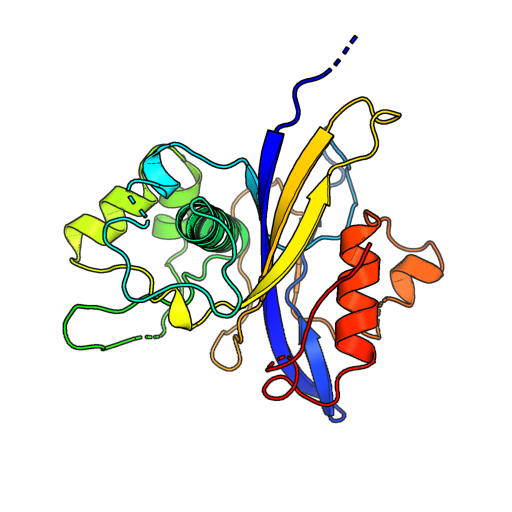5 VAL A O 1
ATOM 1634 N N . ALA A 1 209 ? 54.551 -6.077 30.847 1.00 28.47 206 ALA A N 1
ATOM 1635 C CA . ALA A 1 209 ? 55.021 -7.467 30.701 1.00 31.82 206 ALA A CA 1
ATOM 1636 C C . ALA A 1 209 ? 56.489 -7.605 31.065 1.00 36.91 206 ALA A C 1
ATOM 1637 O O . ALA A 1 209 ? 56.972 -8.704 31.268 1.00 40.45 206 ALA A O 1
ATOM 1639 N N . CYS A 1 210 ? 57.204 -6.488 31.104 1.00 30.88 207 CYS A N 1
ATOM 1640 C CA . CYS A 1 210 ? 58.623 -6.452 31.351 1.00 28.98 207 CYS A CA 1
ATOM 1641 C C . CYS A 1 210 ? 59.000 -6.395 32.842 1.00 31.31 207 CYS A C 1
ATOM 1642 O O . CYS A 1 210 ? 58.511 -5.530 33.537 1.00 29.74 207 CYS A O 1
ATOM 1645 N N . PRO A 1 211 ? 59.914 -7.260 33.337 1.00 30.94 208 PRO A N 1
ATOM 1646 C CA . PRO A 1 211 ? 60.249 -7.218 34.776 1.00 31.17 208 PRO A CA 1
ATOM 1647 C C . PRO A 1 211 ? 60.943 -5.959 35.273 1.00 31.53 208 PRO A C 1
ATOM 1648 O O . PRO A 1 211 ? 60.653 -5.519 36.383 1.00 31.01 208 PRO A O 1
ATOM 1652 N N . ASN A 1 212 ? 61.869 -5.382 34.476 1.00 24.70 209 ASN A N 1
ATOM 1653 C CA . ASN A 1 212 ? 62.628 -4.211 34.932 1.00 22.35 209 ASN A CA 1
ATOM 1654 C C . ASN A 1 212 ? 63.183 -3.437 33.740 1.00 23.64 209 ASN A C 1
ATOM 1655 O O . ASN A 1 212 ? 63.068 -3.871 32.570 1.00 22.36 209 ASN A O 1
ATOM 1660 N N . ALA A 1 213 ? 63.726 -2.248 34.021 1.00 20.74 210 ALA A N 1
ATOM 1661 C CA . ALA A 1 213 ? 64.254 -1.352 32.989 1.00 20.63 210 ALA A CA 1
ATOM 1662 C C . ALA A 1 213 ? 65.459 -1.992 32.219 1.00 22.54 210 ALA A C 1
ATOM 1663 O O . ALA A 1 213 ? 65.585 -1.801 31.000 1.00 20.58 210 ALA A O 1
ATOM 1665 N N . GLU A 1 214 ? 66.358 -2.735 32.921 1.00 20.23 211 GLU A N 1
ATOM 1666 C CA . GLU A 1 214 ? 67.483 -3.384 32.193 1.00 21.00 211 GLU A CA 1
ATOM 1667 C C . GLU A 1 214 ? 66.961 -4.399 31.178 1.00 22.91 211 GLU A C 1
ATOM 1668 O O . GLU A 1 214 ? 67.404 -4.382 30.028 1.00 21.14 211 GLU A O 1
ATOM 1674 N N . ILE A 1 215 ? 65.957 -5.234 31.567 1.00 17.79 212 ILE A N 1
ATOM 1675 C CA . ILE A 1 215 ? 65.390 -6.202 30.614 1.00 18.34 212 ILE A CA 1
ATOM 1676 C C . ILE A 1 215 ? 64.706 -5.458 29.469 1.00 19.44 212 ILE A C 1
ATOM 1677 O O . ILE A 1 215 ? 64.822 -5.877 28.326 1.00 19.70 212 ILE A O 1
ATOM 1682 N N . ALA A 1 216 ? 64.008 -4.310 29.775 1.00 17.57 213 ALA A N 1
ATOM 1683 C CA . ALA A 1 216 ? 63.381 -3.568 28.696 1.00 17.23 213 ALA A CA 1
ATOM 1684 C C . ALA A 1 216 ? 64.418 -3.042 27.687 1.00 18.82 213 ALA A C 1
ATOM 1685 O O . ALA A 1 216 ? 64.193 -3.100 26.469 1.00 19.22 213 ALA A O 1
ATOM 1695 N N . SER A 1 218 ? 67.083 -4.355 26.864 1.00 16.05 215 SER A N 1
ATOM 1696 C CA . SER A 1 218 ? 67.613 -5.466 26.120 1.00 17.63 215 SER A CA 1
ATOM 1697 C C . SER A 1 218 ? 66.626 -6.153 25.177 1.00 21.04 215 SER A C 1
ATOM 1698 O O . SER A 1 218 ? 67.064 -6.940 24.358 1.00 20.64 215 SER A O 1
ATOM 1701 N N . THR A 1 219 ? 65.292 -5.967 25.350 1.00 18.70 216 THR A N 1
ATOM 1702 C CA . THR A 1 219 ? 64.337 -6.820 24.663 1.00 19.40 216 THR A CA 1
ATOM 1703 C C . THR A 1 219 ? 63.126 -6.088 24.143 1.00 20.78 216 THR A C 1
ATOM 1704 O O . THR A 1 219 ? 62.401 -6.675 23.318 1.00 20.96 216 THR A O 1
ATOM 1708 N N . LEU A 1 220 ? 62.824 -4.893 24.675 1.00 18.57 217 LEU A N 1
ATOM 1709 C CA . LEU A 1 220 ? 61.563 -4.282 24.260 1.00 19.65 217 LEU A CA 1
ATOM 1710 C C . LEU A 1 220 ? 61.404 -4.096 22.781 1.00 22.86 217 LEU A C 1
ATOM 1711 O O . LEU A 1 220 ? 62.284 -3.568 22.092 1.00 19.93 217 LEU A O 1
ATOM 1716 N N . SER A 1 221 ? 60.220 -4.465 22.314 1.00 21.72 218 SER A N 1
ATOM 1717 C CA . SER A 1 221 ? 59.890 -4.288 20.909 1.00 25.31 218 SER A CA 1
ATOM 1718 C C . SER A 1 221 ? 58.397 -4.321 20.761 1.00 38.71 218 SER A C 1
ATOM 1719 O O . SER A 1 221 ? 57.735 -5.276 21.227 1.00 41.64 218 SER A O 1
ATOM 1722 N N A ILE A 1 222 ? 57.857 -3.319 20.071 0.51 34.56 219 ILE A N 1
ATOM 1723 N N B ILE A 1 222 ? 57.848 -3.312 20.089 0.49 34.99 219 ILE A N 1
ATOM 1724 C CA A ILE A 1 222 ? 56.428 -3.265 19.798 0.51 36.81 219 ILE A CA 1
ATOM 1725 C CA B ILE A 1 222 ? 56.425 -3.339 19.797 0.49 37.45 219 ILE A CA 1
ATOM 1726 C C A ILE A 1 222 ? 56.215 -3.735 18.340 0.51 43.90 219 ILE A C 1
ATOM 1727 C C B ILE A 1 222 ? 56.261 -3.779 18.346 0.49 44.24 219 ILE A C 1
ATOM 1728 O O A ILE A 1 222 ? 56.708 -3.090 17.403 0.51 41.75 219 ILE A O 1
ATOM 1729 O O B ILE A 1 222 ? 56.805 -3.155 17.423 0.49 42.13 219 ILE A O 1
ATOM 1738 N N . GLY A 1 223 ? 55.543 -4.872 18.172 1.00 47.14 220 GLY A N 1
ATOM 1739 C CA . GLY A 1 223 ? 55.230 -5.431 16.861 1.00 50.66 220 GLY A CA 1
ATOM 1740 C C . GLY A 1 223 ? 53.822 -4.972 16.542 1.00 62.51 220 GLY A C 1
ATOM 1741 O O . GLY A 1 223 ? 53.023 -4.860 17.481 1.00 62.89 220 GLY A O 1
ATOM 1742 N N . PRO A 1 224 ? 53.462 -4.667 15.260 1.00 63.85 221 PRO A N 1
ATOM 1743 C CA . PRO A 1 224 ? 52.107 -4.131 14.985 1.00 68.16 221 PRO A CA 1
ATOM 1744 C C . PRO A 1 224 ? 50.936 -5.034 15.339 1.00 97.46 221 PRO A C 1
ATOM 1745 O O . PRO A 1 224 ? 50.282 -4.766 16.345 1.00 59.53 221 PRO A O 1
#

Foldseek 3Di:
DADAFEKEAEWEWAQDPPLFIWTKKFAFDCPPPRHQAIFGFMDGQDVVLVCLVLEAEAAAADDDPCRSSNLSRHQLSQCLFFQARPQKDAPVRHHADGHDLVLSQQSVVPDCSVVVVQVVVRMHGHNHQKHFAEWDWPDPVDHYIYTYTYIYGYDHRHDFGDGDDRRTPDIGIGRLVVLCCCVVPVTDYDPVRSQQSVQSRVDSGPVVVCDHHRDD

Solvent-accessible surface area: 11112 Å² total

Secondary structure (DSSP, 8-state):
---EEEEEEEEEEEE-GGG-EEEEEEEE-----STT-EE-SEEE--HHHH--TT-BS--BT--STTHHHHHHHHHHHHHHHHS---SEE-TT----PPPPHHHHHHHTT-TTHHHHHHHTTT-EEBGGG-EEEEEEE--TTSSSEEEEEEEEEE-SS-------SSSEEEEEEEES---HHHHTTSS---HHHHHHHHHHHH-S-TTT--------

B-factor: mean 26.68, std 11.26, range [12.02, 105.35]

Sequence (216 aa):
ATDIRKAATLVVIRDGANKDIEVLVVVRRAKTRFLPGFVVAFPGGAADPSDAEAKRAFGRPVCAEDDDDPALAVTALRETAEEIGWLLLAVRDGEGTKDTPLAPDEQADLCKGGDDALSAWLSARGLAFDLGLLRRIGRFVTPPTQPVRFDTRFFLCCVGQQHHLLGEPRLHGAELDAALWTPARDLTRIQSGELPAVRPTIAVLKALVACPNAEIASTLSIIGP

InterPro domains:
  IPR000086 NUDIX hydrolase domain [PF00293] (6-86)
  IPR000086 NUDIX hydrolase domain [PS51462] (4-199)
  IPR015797 NUDIX hydrolase-like domain superfamily [SSF55811] (5-199)
  IPR039121 Acyl-coenzyme A diphosphatase NUDT19 [PTHR12318] (3-214)

Organism: Alicyclobacillus acidocaldarius subsp. acidocaldarius (strain ATCC 27009 / DSM 446 / BCRC 14685 / JCM 5260 / KCTC 1825 / NBRC 15652 / NCIMB 11725 / NRRL B-14509 / 104-IA) (NCBI:txid521098)

CATH classification: 3.90.79.10

Nearest PDB structures (foldseek):
  3qsj-assembly1_A  TM=1.005E+00  e=8.291E-48  Alicyclobacillus acidocaldarius subsp. acidocaldarius DSM 446
  3dku-assembly8_H  TM=7.950E-01  e=1.352E-05  Escherichia coli APEC O1
  3dup-assembly1_B  TM=6.703E-01  e=8.157E-06  Rhodospirillum rubrum ATCC 11170
  7ef8-assembly1_A  TM=6.836E-01  e=1.440E-05  Mus musculus
  7ef9-assembly1_A  TM=6.676E-01  e=1.050E-05  Mus musculus

Radius of gyration: 16.34 Å; Cα contacts (8 Å, |Δi|>4): 472; chains: 1; bounding box: 48×38×44 Å